Protein AF-A0A969QR00-F1 (afdb_monomer_lite)

Sequence (229 aa):
MLDLYKRSQQFWQEVLCRHAGQTIAVVSHGGTNRALISTALGLPPSQFHRLQQSNCGISLLHFSQGCLKAGHLKTLNLTTPLGEALPKLKEGKQGLRLLLLPSQTTSRSIDHLAKLLQTVSIDFSLASESAAALTDCLLQYHPMTVQLQSQQKQFLLNWQRTLATTSSASSHLMTGLVVADQDDIQQVVGDAIGLGRDQHWRLQPQPGALSVLHYPVASSPVLQAFNFA

Structure (mmCIF, N/CA/C/O backbone):
data_AF-A0A969QR00-F1
#
_entry.id   AF-A0A969QR00-F1
#
loop_
_atom_site.group_PDB
_atom_site.id
_atom_site.type_symbol
_atom_site.label_atom_id
_atom_site.label_alt_id
_atom_site.label_comp_id
_atom_site.label_asym_id
_atom_site.label_entity_id
_atom_site.label_seq_id
_atom_site.pdbx_PDB_ins_code
_atom_site.Cartn_x
_atom_site.Cartn_y
_atom_site.Cartn_z
_atom_site.occupancy
_atom_site.B_iso_or_equiv
_atom_site.auth_seq_id
_atom_site.auth_comp_id
_atom_site.auth_asym_id
_atom_site.auth_atom_id
_atom_site.pdbx_PDB_model_num
ATOM 1 N N . MET A 1 1 ? -22.591 -0.118 3.099 1.00 82.00 1 MET A N 1
ATOM 2 C CA . MET A 1 1 ? -21.259 0.502 3.299 1.00 82.00 1 MET A CA 1
ATOM 3 C C . MET A 1 1 ? -21.224 1.412 4.526 1.00 82.00 1 MET A C 1
ATOM 5 O O . MET A 1 1 ? -20.375 1.190 5.372 1.00 82.00 1 MET A O 1
ATOM 9 N N . LEU A 1 2 ? -22.153 2.367 4.679 1.00 88.56 2 LEU A N 1
ATOM 10 C CA . LEU A 1 2 ? -22.218 3.245 5.864 1.00 88.56 2 LEU A CA 1
ATOM 11 C C . LEU A 1 2 ? -22.316 2.479 7.195 1.00 88.56 2 LEU A C 1
ATOM 13 O O . LEU A 1 2 ? -21.562 2.763 8.120 1.00 88.56 2 LEU A O 1
ATOM 17 N N . ASP A 1 3 ? -23.183 1.464 7.263 1.00 93.88 3 ASP A N 1
ATOM 18 C CA . ASP A 1 3 ? -23.315 0.614 8.456 1.00 93.88 3 ASP A CA 1
ATOM 19 C C . ASP A 1 3 ? -22.002 -0.104 8.818 1.00 93.88 3 ASP A C 1
ATOM 21 O O . ASP A 1 3 ? -21.587 -0.122 9.975 1.00 93.88 3 ASP A O 1
ATOM 25 N N . LEU A 1 4 ? -21.279 -0.605 7.811 1.00 94.62 4 LEU A N 1
ATOM 26 C CA . LEU A 1 4 ? -19.990 -1.267 8.010 1.00 94.62 4 LEU A CA 1
ATOM 27 C C . LEU A 1 4 ? -18.958 -0.317 8.639 1.00 94.62 4 LEU A C 1
ATOM 29 O O . LEU A 1 4 ? -18.280 -0.706 9.582 1.00 94.62 4 LEU A O 1
ATOM 33 N N . TYR A 1 5 ? -18.881 0.931 8.172 1.00 96.44 5 TYR A N 1
ATOM 34 C CA . TYR A 1 5 ? -17.984 1.939 8.751 1.00 96.44 5 TYR A CA 1
ATOM 35 C C . TYR A 1 5 ? -18.384 2.326 10.175 1.00 96.44 5 TYR A C 1
ATOM 37 O O . TYR A 1 5 ? -17.519 2.435 11.042 1.00 96.44 5 TYR A O 1
ATOM 45 N N . LYS A 1 6 ? -19.687 2.474 10.445 1.00 96.12 6 LYS A N 1
ATOM 46 C CA . LYS A 1 6 ? -20.189 2.740 11.800 1.00 96.12 6 LYS A CA 1
ATOM 47 C C . LYS A 1 6 ? -19.766 1.628 12.763 1.00 96.12 6 LYS A C 1
ATOM 49 O O . LYS A 1 6 ? -19.237 1.912 13.835 1.00 96.12 6 LYS A O 1
ATOM 54 N N . ARG A 1 7 ? -19.921 0.370 12.346 1.00 96.94 7 ARG A N 1
ATOM 55 C CA . ARG A 1 7 ? -19.476 -0.800 13.111 1.00 96.94 7 ARG A CA 1
ATOM 56 C C . ARG A 1 7 ? -17.959 -0.843 13.289 1.00 96.94 7 ARG A C 1
ATOM 58 O O . ARG A 1 7 ? -17.495 -1.132 14.385 1.00 96.94 7 ARG A O 1
ATOM 65 N N . SER A 1 8 ? -17.182 -0.526 12.253 1.00 97.00 8 SER A N 1
ATOM 66 C CA . SER A 1 8 ? -15.718 -0.438 12.349 1.00 97.00 8 SER A CA 1
ATOM 67 C C . SER A 1 8 ? -15.264 0.638 13.339 1.00 97.00 8 SER A C 1
ATOM 69 O O . SER A 1 8 ? -14.328 0.412 14.101 1.00 97.00 8 SER A O 1
ATOM 71 N N . GLN A 1 9 ? -15.936 1.790 13.373 1.00 95.38 9 GLN A N 1
ATOM 72 C CA . GLN A 1 9 ? -15.638 2.853 14.331 1.00 95.38 9 GLN A CA 1
ATOM 73 C C . GLN A 1 9 ? -15.962 2.431 15.768 1.00 95.38 9 GLN A C 1
ATOM 75 O O . GLN A 1 9 ? -15.137 2.634 16.657 1.00 95.38 9 GLN A O 1
ATOM 80 N N . GLN A 1 10 ? -17.130 1.820 15.984 1.00 96.06 10 GLN A N 1
ATOM 81 C CA . GLN A 1 10 ? -17.528 1.288 17.291 1.00 96.06 10 GLN A CA 1
ATOM 82 C C . GLN A 1 10 ? -16.542 0.225 17.783 1.00 96.06 10 GLN A C 1
ATOM 84 O O . GLN A 1 10 ? -16.078 0.304 18.917 1.00 96.06 10 GLN A O 1
ATOM 89 N N . PHE A 1 11 ? -16.146 -0.699 16.902 1.00 96.94 11 PHE A N 1
ATOM 90 C CA . PHE A 1 11 ? -15.129 -1.705 17.196 1.00 96.94 11 PHE A CA 1
ATOM 91 C C . PHE A 1 11 ? -13.827 -1.065 17.687 1.00 96.94 11 PHE A C 1
ATOM 93 O O . PHE A 1 11 ? -13.317 -1.448 18.735 1.00 96.94 11 PHE A O 1
ATOM 100 N N . TRP A 1 12 ? -13.298 -0.058 16.981 1.00 96.12 12 TRP A N 1
ATOM 101 C CA . TRP A 1 12 ? -12.060 0.597 17.408 1.00 96.12 12 TRP A CA 1
ATOM 102 C C . TRP A 1 12 ? -12.203 1.338 18.737 1.00 96.12 12 TRP A C 1
ATOM 104 O O . TRP A 1 12 ? -11.306 1.252 19.569 1.00 96.12 12 TRP A O 1
ATOM 114 N N . GLN A 1 13 ? -13.313 2.045 18.957 1.00 93.12 13 GLN A N 1
ATOM 115 C CA . GLN A 1 13 ? -13.567 2.739 20.225 1.00 93.12 13 GLN A CA 1
ATOM 116 C C . GLN A 1 13 ? -13.577 1.768 21.406 1.00 93.12 13 GLN A C 1
ATOM 118 O O . GLN A 1 13 ? -13.012 2.051 22.455 1.00 93.12 13 GLN A O 1
ATOM 123 N N . GLU A 1 14 ? -14.184 0.604 21.220 1.00 94.06 14 GLU A N 1
ATOM 124 C CA . GLU A 1 14 ? -14.283 -0.421 22.246 1.00 94.06 14 GLU A CA 1
ATOM 125 C C . GLU A 1 14 ? -12.939 -1.125 22.497 1.00 94.06 14 GLU A C 1
ATOM 127 O O . GLU A 1 14 ? -12.481 -1.244 23.636 1.00 94.06 14 GLU A O 1
ATOM 132 N N . VAL A 1 15 ? -12.285 -1.571 21.426 1.00 95.19 15 VAL A N 1
ATOM 133 C CA . VAL A 1 15 ? -11.080 -2.399 21.499 1.00 95.19 15 VAL A CA 1
ATOM 134 C C . VAL A 1 15 ? -9.865 -1.598 21.951 1.00 95.19 15 VAL A C 1
ATOM 136 O O . VAL A 1 15 ? -9.111 -2.071 22.801 1.00 95.19 15 VAL A O 1
ATOM 139 N N . LEU A 1 16 ? -9.678 -0.378 21.439 1.00 94.31 16 LEU A N 1
ATOM 140 C CA . LEU A 1 16 ? -8.515 0.431 21.805 1.00 94.31 16 LEU A CA 1
ATOM 141 C C . LEU A 1 16 ? -8.549 0.856 23.278 1.00 94.31 16 LEU A C 1
ATOM 143 O O . LEU A 1 16 ? -7.498 0.904 23.914 1.00 94.31 16 LEU A O 1
ATOM 147 N N . CYS A 1 17 ? -9.739 1.095 23.842 1.00 90.88 17 CYS A N 1
ATOM 148 C CA . CYS A 1 17 ? -9.890 1.394 25.266 1.00 90.88 17 CYS A CA 1
ATOM 149 C C . CYS A 1 17 ? -9.548 0.194 26.161 1.00 90.88 17 CYS A C 1
ATOM 151 O O . CYS A 1 17 ? -8.959 0.378 27.222 1.00 90.88 17 CYS A O 1
ATOM 153 N N . ARG A 1 18 ? -9.904 -1.031 25.755 1.00 93.00 18 ARG A N 1
ATOM 154 C CA . ARG A 1 18 ? -9.677 -2.237 26.575 1.00 93.00 18 ARG A CA 1
ATOM 155 C C . ARG A 1 18 ? -8.272 -2.815 26.459 1.00 93.00 18 ARG A C 1
ATOM 157 O O . ARG A 1 18 ? -7.806 -3.455 27.395 1.00 93.00 18 ARG A O 1
ATOM 164 N N . HIS A 1 19 ? -7.610 -2.594 25.329 1.00 92.62 19 HIS A N 1
ATOM 165 C CA . HIS A 1 19 ? -6.329 -3.220 24.995 1.00 92.62 19 HIS A CA 1
ATOM 166 C C . HIS A 1 19 ? -5.199 -2.195 24.824 1.00 92.62 19 HIS A C 1
ATOM 168 O O . HIS A 1 19 ? -4.284 -2.391 24.023 1.00 92.62 19 HIS A O 1
ATOM 174 N N . ALA A 1 20 ? -5.246 -1.084 25.565 1.00 90.00 20 ALA A N 1
ATOM 175 C CA . ALA A 1 20 ? -4.198 -0.069 25.528 1.00 90.00 20 ALA A CA 1
ATOM 176 C C . ALA A 1 20 ? -2.821 -0.679 25.863 1.00 90.00 20 ALA A C 1
ATOM 178 O O . ALA A 1 20 ? -2.657 -1.374 26.864 1.00 90.00 20 ALA A O 1
ATOM 179 N N . GLY A 1 21 ? -1.831 -0.430 24.999 1.00 89.31 21 GLY A N 1
ATOM 180 C CA . GLY A 1 21 ? -0.471 -0.968 25.140 1.00 89.31 21 GLY A CA 1
ATOM 181 C C . GLY A 1 21 ? -0.303 -2.443 24.750 1.00 89.31 21 GLY A C 1
ATOM 182 O O . GLY A 1 21 ? 0.809 -2.958 24.828 1.00 89.31 21 GLY A O 1
ATOM 183 N N . GLN A 1 22 ? -1.364 -3.125 24.312 1.00 94.19 22 GLN A N 1
ATOM 184 C CA . GLN A 1 22 ? -1.310 -4.524 23.883 1.00 94.19 22 GLN A CA 1
ATOM 185 C C . GLN A 1 22 ? -1.270 -4.644 22.354 1.00 94.19 22 GLN A C 1
ATOM 187 O O . GLN A 1 22 ? -1.702 -3.752 21.625 1.00 94.19 22 GLN A O 1
ATOM 192 N N . THR A 1 23 ? -0.786 -5.788 21.863 1.00 95.69 23 THR A N 1
ATOM 193 C CA . THR A 1 23 ? -0.934 -6.185 20.455 1.00 95.69 23 THR A CA 1
ATOM 194 C C . THR A 1 23 ? -2.141 -7.101 20.325 1.00 95.69 23 THR A C 1
ATOM 196 O O . THR A 1 23 ? -2.227 -8.115 21.014 1.00 95.69 23 THR A O 1
ATOM 199 N N . ILE A 1 24 ? -3.061 -6.757 19.428 1.00 95.25 24 ILE A N 1
ATOM 200 C CA . ILE A 1 24 ? -4.259 -7.550 19.139 1.00 95.25 24 ILE A CA 1
ATOM 201 C C . ILE A 1 24 ? -4.185 -8.119 17.723 1.00 95.25 24 ILE A C 1
ATOM 203 O O . ILE A 1 24 ? -3.723 -7.451 16.797 1.00 95.25 24 ILE A O 1
ATOM 207 N N . ALA A 1 25 ? -4.683 -9.338 17.544 1.00 97.12 25 ALA A N 1
ATOM 208 C CA . ALA A 1 25 ? -4.893 -9.925 16.229 1.00 97.12 25 ALA A CA 1
ATOM 209 C C . ALA A 1 25 ? -6.378 -9.824 15.866 1.00 97.12 25 ALA A C 1
ATOM 211 O O . ALA A 1 25 ? -7.239 -10.276 16.620 1.00 97.12 25 ALA A O 1
ATOM 212 N N . VAL A 1 26 ? -6.679 -9.237 14.707 1.00 96.94 26 VAL A N 1
ATOM 213 C CA . VAL A 1 26 ? -8.047 -9.131 14.186 1.00 96.94 26 VAL A CA 1
ATOM 214 C C . VAL A 1 26 ? -8.153 -9.970 12.922 1.00 96.94 26 VAL A C 1
ATOM 216 O O . VAL A 1 26 ? -7.413 -9.753 11.965 1.00 96.94 26 VAL A O 1
ATOM 219 N N . VAL A 1 27 ? -9.084 -10.924 12.918 1.00 96.88 27 VAL A N 1
ATOM 220 C CA . VAL A 1 27 ? -9.339 -11.812 11.780 1.00 96.88 27 VAL A CA 1
ATOM 221 C C . VAL A 1 27 ? -10.784 -11.632 11.333 1.00 96.88 27 VAL A C 1
ATOM 223 O O . VAL A 1 27 ? -11.718 -11.813 12.110 1.00 96.88 27 VAL A O 1
ATOM 226 N N . SER A 1 28 ? -10.978 -11.247 10.074 1.00 96.00 28 SER A N 1
ATOM 227 C CA . SER A 1 28 ? -12.301 -11.076 9.473 1.00 96.00 28 SER A CA 1
ATOM 228 C C . SER A 1 28 ? -12.241 -11.219 7.950 1.00 96.00 28 SER A C 1
ATOM 230 O O . SER A 1 28 ? -11.185 -11.460 7.364 1.00 96.00 28 SER A O 1
ATOM 232 N N . HIS A 1 29 ? -13.389 -11.059 7.295 1.00 94.81 29 HIS A N 1
ATOM 233 C CA . HIS A 1 29 ? -13.489 -11.035 5.840 1.00 94.81 29 HIS A CA 1
ATOM 234 C C . HIS A 1 29 ? -12.828 -9.782 5.253 1.00 94.81 29 HIS A C 1
ATOM 236 O O . HIS A 1 29 ? -12.784 -8.724 5.885 1.00 94.81 29 HIS A O 1
ATOM 242 N N . GLY A 1 30 ? -12.393 -9.865 3.991 1.00 94.75 30 GLY A N 1
ATOM 243 C CA . GLY A 1 30 ? -11.698 -8.766 3.315 1.00 94.75 30 GLY A CA 1
ATOM 244 C C . GLY A 1 30 ? -12.475 -7.444 3.308 1.00 94.75 30 GLY A C 1
ATOM 245 O O . GLY A 1 30 ? -11.874 -6.392 3.479 1.00 94.75 30 GLY A O 1
ATOM 246 N N . GLY A 1 31 ? -13.805 -7.469 3.176 1.00 95.81 31 GLY A N 1
ATOM 247 C CA . GLY A 1 31 ? -14.620 -6.249 3.260 1.00 95.81 31 GLY A CA 1
ATOM 248 C C . GLY A 1 31 ? -14.557 -5.577 4.637 1.00 95.81 31 GLY A C 1
ATOM 249 O O . GLY A 1 31 ? -14.380 -4.363 4.725 1.00 95.81 31 GLY A O 1
ATOM 250 N N . THR A 1 32 ? -14.636 -6.368 5.709 1.00 97.06 32 THR A N 1
ATOM 251 C CA . THR A 1 32 ? -14.559 -5.880 7.093 1.00 97.06 32 THR A CA 1
ATOM 252 C C . THR A 1 32 ? -13.167 -5.359 7.426 1.00 97.06 32 THR A C 1
ATOM 254 O O . THR A 1 32 ? -13.050 -4.252 7.943 1.00 97.06 32 THR A O 1
ATOM 257 N N . ASN A 1 33 ? -12.109 -6.101 7.078 1.00 97.56 33 ASN A N 1
ATOM 258 C CA . ASN A 1 33 ? -10.730 -5.653 7.299 1.00 97.56 33 ASN A CA 1
ATOM 259 C C . ASN A 1 33 ? -10.453 -4.342 6.560 1.00 97.56 33 ASN A C 1
ATOM 261 O O . ASN A 1 33 ? -9.868 -3.423 7.128 1.00 97.56 33 ASN A O 1
ATOM 265 N N . ARG A 1 34 ? -10.952 -4.217 5.323 1.00 97.50 34 ARG A N 1
ATOM 266 C CA . ARG A 1 34 ? -10.854 -2.974 4.557 1.00 97.50 34 ARG A CA 1
ATOM 267 C C . ARG A 1 34 ? -11.505 -1.807 5.292 1.00 97.50 34 ARG A C 1
ATOM 269 O O . ARG A 1 34 ? -10.858 -0.787 5.469 1.00 97.50 34 ARG A O 1
ATOM 276 N N . ALA A 1 35 ? -12.740 -1.968 5.770 1.00 97.69 35 ALA A N 1
ATOM 277 C CA . ALA A 1 35 ? -13.441 -0.919 6.511 1.00 97.69 35 ALA A CA 1
ATOM 278 C C . ALA A 1 35 ? -12.750 -0.554 7.835 1.00 97.69 35 ALA A C 1
ATOM 280 O O . ALA A 1 35 ? -12.682 0.626 8.185 1.00 97.69 35 ALA A O 1
ATOM 281 N N . LEU A 1 36 ? -12.196 -1.541 8.546 1.00 97.75 36 LEU A N 1
ATOM 282 C CA . LEU A 1 36 ? -11.417 -1.329 9.766 1.00 97.75 36 LEU A CA 1
ATOM 283 C C . LEU A 1 36 ? -10.161 -0.495 9.491 1.00 97.75 36 LEU A C 1
ATOM 285 O O . LEU A 1 36 ? -9.944 0.504 10.177 1.00 97.75 36 LEU A O 1
ATOM 289 N N . ILE A 1 37 ? -9.381 -0.856 8.469 1.00 97.69 37 ILE A N 1
ATOM 290 C CA . ILE A 1 37 ? -8.173 -0.120 8.070 1.00 97.69 37 ILE A CA 1
ATOM 291 C C . ILE A 1 37 ? -8.539 1.277 7.559 1.00 97.69 37 ILE A C 1
ATOM 293 O O . ILE A 1 37 ? -7.949 2.259 8.001 1.00 97.69 37 ILE A O 1
ATOM 297 N N . SER A 1 38 ? -9.550 1.397 6.694 1.00 96.69 38 SER A N 1
ATOM 298 C CA . SER A 1 38 ? -10.021 2.691 6.191 1.00 96.69 38 SER A CA 1
ATOM 299 C C . SER A 1 38 ? -10.454 3.620 7.325 1.00 96.69 38 SER A C 1
ATOM 301 O O . SER A 1 38 ? -10.060 4.782 7.343 1.00 96.69 38 SER A O 1
ATOM 303 N N . THR A 1 39 ? -11.198 3.107 8.307 1.00 95.94 39 THR A N 1
ATOM 304 C CA . THR A 1 39 ? -11.646 3.889 9.469 1.00 95.94 39 THR A CA 1
ATOM 305 C C . THR A 1 39 ? -10.469 4.310 10.353 1.00 95.94 39 THR A C 1
ATOM 307 O O . THR A 1 39 ? -10.430 5.450 10.808 1.00 95.94 39 THR A O 1
ATOM 310 N N . ALA A 1 40 ? -9.483 3.430 10.561 1.00 95.94 40 ALA A N 1
ATOM 311 C CA . ALA A 1 40 ? -8.261 3.754 11.301 1.00 95.94 40 ALA A CA 1
ATOM 312 C C . ALA A 1 40 ? -7.426 4.851 10.619 1.00 95.94 40 ALA A C 1
ATOM 314 O O . ALA A 1 40 ? -6.785 5.653 11.297 1.0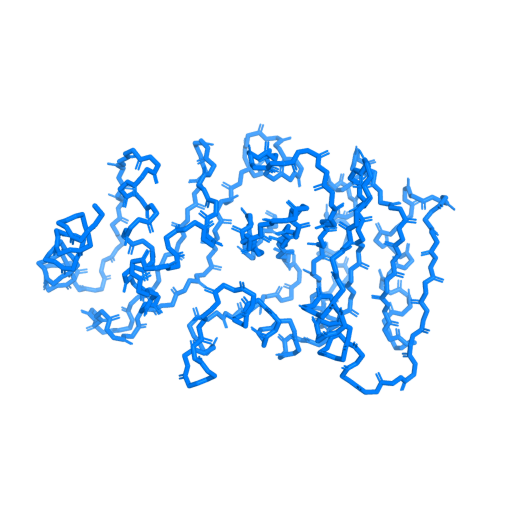0 95.94 40 ALA A O 1
ATOM 315 N N . LEU A 1 41 ? -7.469 4.902 9.285 1.00 95.94 41 LEU A N 1
ATOM 316 C CA . LEU A 1 41 ? -6.808 5.925 8.480 1.00 95.94 41 LEU A CA 1
ATOM 317 C C . LEU A 1 41 ? -7.618 7.220 8.322 1.00 95.94 41 LEU A C 1
ATOM 319 O O . LEU A 1 41 ? -7.076 8.197 7.824 1.00 95.94 41 LEU A O 1
ATOM 323 N N . GLY A 1 42 ? -8.886 7.254 8.741 1.00 93.69 42 GLY A N 1
ATOM 324 C CA . GLY A 1 42 ? -9.765 8.410 8.526 1.00 93.69 42 GLY A CA 1
ATOM 325 C C . GLY A 1 42 ? -10.327 8.521 7.104 1.00 93.69 42 GLY A C 1
ATOM 326 O O . GLY A 1 42 ? -10.892 9.553 6.749 1.00 93.69 42 GLY A O 1
ATOM 327 N N . LEU A 1 43 ? -10.213 7.467 6.290 1.00 95.12 43 LEU A N 1
ATOM 328 C CA . LEU A 1 43 ? -10.791 7.433 4.948 1.00 95.12 43 LEU A CA 1
ATOM 329 C C . LEU A 1 43 ? -12.321 7.359 5.026 1.00 95.12 43 LEU A C 1
ATOM 331 O O . LEU A 1 43 ? -12.848 6.510 5.749 1.00 95.12 43 LEU A O 1
ATOM 335 N N . PRO A 1 44 ? -13.061 8.178 4.260 1.00 94.88 44 PRO A N 1
ATOM 336 C CA . PRO A 1 44 ? -14.512 8.094 4.228 1.00 94.88 44 PRO A CA 1
ATOM 337 C C . PRO A 1 44 ? -14.989 6.865 3.427 1.00 94.88 44 PRO A C 1
ATOM 339 O O . PRO A 1 44 ? -14.243 6.324 2.605 1.00 94.88 44 PRO A O 1
ATOM 342 N N . PRO A 1 45 ? -16.259 6.449 3.589 1.00 95.38 45 PRO A N 1
ATOM 343 C CA . PRO A 1 45 ? -16.863 5.365 2.810 1.00 95.38 45 PRO A CA 1
ATOM 344 C C . PRO A 1 45 ? -16.744 5.531 1.289 1.00 95.38 45 PRO A C 1
ATOM 346 O O . PRO A 1 45 ? -16.577 4.545 0.581 1.00 95.38 45 PRO A O 1
ATOM 349 N N . SER A 1 46 ? -16.758 6.764 0.772 1.00 94.88 46 SER A N 1
ATOM 350 C CA . SER A 1 46 ? -16.565 7.034 -0.661 1.00 94.88 46 SER A CA 1
ATOM 351 C C . SER A 1 46 ? -15.206 6.566 -1.199 1.00 94.88 46 SER A C 1
ATOM 353 O O . SER A 1 46 ? -15.078 6.342 -2.397 1.00 94.88 46 SER A O 1
ATOM 355 N N . GLN A 1 47 ? -14.214 6.363 -0.325 1.00 95.06 47 GLN A N 1
ATOM 356 C CA . GLN A 1 47 ? -12.880 5.863 -0.662 1.00 95.06 47 GLN A CA 1
ATOM 357 C C . GLN A 1 47 ? -12.692 4.376 -0.325 1.00 95.06 47 GLN A C 1
ATOM 359 O O . GLN A 1 47 ? -11.567 3.878 -0.315 1.00 95.06 47 GLN A O 1
ATOM 364 N N . PHE A 1 48 ? -13.772 3.629 -0.066 1.00 94.25 48 PHE A N 1
ATOM 365 C CA . PHE A 1 48 ? -13.694 2.222 0.342 1.00 94.25 48 PHE A CA 1
ATOM 366 C C . PHE A 1 48 ? -12.888 1.347 -0.625 1.00 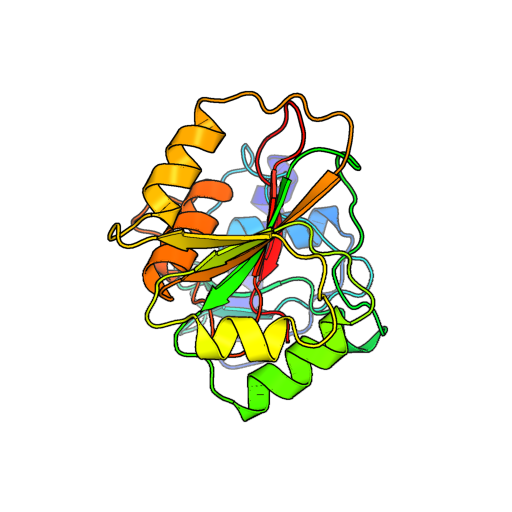94.25 48 PHE A C 1
ATOM 368 O O . PHE A 1 48 ? -12.213 0.420 -0.194 1.00 94.25 48 PHE A O 1
ATOM 375 N N . HIS A 1 49 ? -12.908 1.631 -1.927 1.00 93.88 49 HIS A N 1
ATOM 376 C CA . HIS A 1 49 ? -12.196 0.828 -2.927 1.00 93.88 49 HIS A CA 1
ATOM 377 C C . HIS A 1 49 ? -10.710 1.189 -3.091 1.00 93.88 49 HIS A C 1
ATOM 379 O O . HIS A 1 49 ? -9.992 0.475 -3.779 1.00 93.88 49 HIS A O 1
ATOM 385 N N . ARG A 1 50 ? -10.207 2.214 -2.390 1.00 95.62 50 ARG A N 1
ATOM 386 C CA . ARG A 1 50 ? -8.808 2.672 -2.490 1.00 95.62 50 ARG A CA 1
ATOM 387 C C . ARG A 1 50 ? -7.784 1.737 -1.847 1.00 95.62 50 ARG A C 1
ATOM 389 O O . ARG A 1 50 ? -6.590 1.908 -2.067 1.00 95.62 50 ARG A O 1
ATOM 396 N N . LEU A 1 51 ? -8.218 0.767 -1.042 1.00 96.31 51 LEU A N 1
ATOM 397 C CA . LEU A 1 51 ? -7.339 -0.198 -0.379 1.00 96.31 51 LEU A CA 1
ATOM 398 C C . LEU A 1 51 ? -7.640 -1.617 -0.858 1.00 96.31 51 LEU A C 1
ATOM 400 O O . LEU A 1 51 ? -8.763 -2.109 -0.716 1.00 96.31 51 LEU A O 1
ATOM 404 N N . GLN A 1 52 ? -6.623 -2.322 -1.350 1.00 95.56 52 GLN A N 1
ATOM 405 C CA . GLN A 1 52 ? -6.742 -3.753 -1.601 1.00 95.56 52 GLN A CA 1
ATOM 406 C C . GLN A 1 52 ? -6.671 -4.523 -0.277 1.00 95.56 52 GLN A C 1
ATOM 408 O O . GLN A 1 52 ? -5.972 -4.136 0.658 1.00 95.56 52 GLN A O 1
ATOM 413 N N . GLN A 1 53 ? -7.361 -5.659 -0.202 1.00 95.50 53 GLN A N 1
ATOM 414 C CA . GLN A 1 53 ? -7.168 -6.647 0.861 1.00 95.50 53 GLN A CA 1
ATOM 415 C C . GLN A 1 53 ? -6.764 -7.966 0.230 1.00 95.50 53 GLN A C 1
ATOM 417 O O . GLN A 1 53 ? -7.547 -8.533 -0.537 1.00 95.50 53 GLN A O 1
ATOM 422 N N . SER A 1 54 ? -5.551 -8.428 0.512 1.00 94.81 54 SER A N 1
ATOM 423 C CA . SER A 1 54 ? -5.035 -9.715 0.049 1.00 94.81 54 SER A CA 1
ATOM 424 C C . SER A 1 54 ? -5.514 -10.841 0.958 1.00 94.81 54 SER A C 1
ATOM 426 O O . SER A 1 54 ? -5.700 -10.656 2.160 1.00 94.81 54 SER A O 1
ATOM 428 N N . ASN A 1 55 ? -5.736 -12.021 0.382 1.00 92.62 55 ASN A N 1
ATOM 429 C CA . ASN A 1 55 ? -6.043 -13.196 1.194 1.00 92.62 55 ASN A CA 1
ATOM 430 C C . ASN A 1 55 ? -4.780 -13.571 1.972 1.00 92.62 55 ASN A C 1
ATOM 432 O O . ASN A 1 55 ? -3.692 -13.500 1.405 1.00 92.62 55 ASN A O 1
ATOM 436 N N . CYS A 1 56 ? -4.925 -13.926 3.250 1.00 92.50 56 CYS A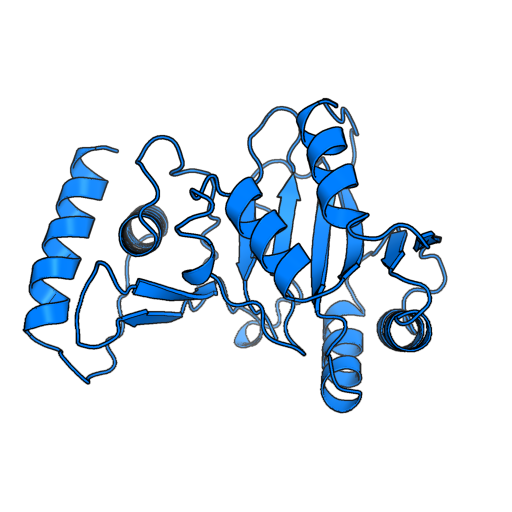 N 1
ATOM 437 C CA . CYS A 1 56 ? -3.803 -14.259 4.137 1.00 92.50 56 CYS A CA 1
ATOM 438 C C . CYS A 1 56 ? -2.746 -13.140 4.293 1.00 92.50 56 CYS A C 1
ATOM 440 O O . CYS A 1 56 ? -1.687 -13.385 4.861 1.00 92.50 56 CYS A O 1
ATOM 442 N N . GLY A 1 57 ? -3.024 -11.919 3.819 1.00 93.94 57 GLY A N 1
ATOM 443 C CA . GLY A 1 57 ? -2.127 -10.779 3.974 1.00 93.94 57 GLY A CA 1
ATOM 444 C C . GLY A 1 57 ? -2.186 -10.216 5.390 1.00 93.94 57 GLY A C 1
ATOM 445 O O . GLY A 1 57 ? -3.271 -9.977 5.922 1.00 93.94 57 GLY A O 1
ATOM 446 N N . ILE A 1 58 ? -1.023 -9.964 5.986 1.00 95.88 58 ILE A N 1
ATOM 447 C CA . ILE A 1 58 ? -0.916 -9.343 7.309 1.00 95.88 58 ILE A CA 1
ATOM 448 C C . ILE A 1 58 ? -0.848 -7.823 7.133 1.00 95.88 58 ILE A C 1
ATOM 450 O O . ILE A 1 58 ? -0.109 -7.313 6.293 1.00 95.88 58 ILE A O 1
ATOM 454 N N . SER A 1 59 ? -1.641 -7.086 7.910 1.00 97.56 59 SER A N 1
ATOM 455 C CA . SER A 1 59 ? -1.596 -5.620 7.957 1.00 97.56 59 SER A CA 1
ATOM 456 C C . SER A 1 59 ? -1.405 -5.172 9.399 1.00 97.56 59 SER A C 1
ATOM 458 O O . SER A 1 59 ? -2.051 -5.712 10.297 1.00 97.56 59 SER A O 1
ATOM 460 N N . LEU A 1 60 ? -0.532 -4.191 9.621 1.00 97.31 60 LEU A N 1
ATOM 461 C CA . LEU A 1 60 ? -0.215 -3.672 10.950 1.00 97.31 60 LEU A CA 1
ATOM 462 C C . LEU A 1 60 ? -0.676 -2.223 11.054 1.00 97.31 60 LEU A C 1
ATOM 464 O O . LEU A 1 60 ? -0.210 -1.352 10.315 1.00 97.31 60 LEU A O 1
ATOM 468 N N . LEU A 1 61 ? -1.564 -1.974 12.008 1.00 97.12 61 LEU A N 1
ATOM 469 C CA . LEU A 1 61 ? -1.959 -0.642 12.439 1.00 97.12 61 LEU A CA 1
ATOM 470 C C . LEU A 1 61 ? -1.333 -0.375 13.801 1.00 97.12 61 LEU A C 1
ATOM 472 O O . LEU A 1 61 ? -1.310 -1.256 14.659 1.00 97.12 61 LEU A O 1
ATOM 476 N N . HIS A 1 62 ? -0.858 0.846 14.008 1.00 95.38 62 HIS A N 1
ATOM 477 C CA . HIS A 1 62 ? -0.356 1.287 15.299 1.00 95.38 62 HIS A CA 1
ATOM 478 C C . HIS A 1 62 ? -1.156 2.501 15.773 1.00 95.38 62 HIS A C 1
ATOM 480 O O . HIS A 1 62 ? -1.378 3.449 15.019 1.00 95.38 62 HIS A O 1
ATOM 486 N N . PHE A 1 63 ? -1.604 2.451 17.028 1.00 94.88 63 PHE A N 1
ATOM 487 C CA . PHE A 1 63 ? -2.429 3.476 17.659 1.00 94.88 63 PHE A CA 1
ATOM 488 C C . PHE A 1 63 ? -1.710 4.009 18.893 1.00 94.88 63 PHE A C 1
ATOM 490 O O . PHE A 1 63 ? -1.745 3.392 19.961 1.00 94.88 63 PHE A O 1
ATOM 497 N N . SER A 1 64 ? -1.068 5.169 18.761 1.00 85.81 64 SER A N 1
ATOM 498 C CA . SER A 1 64 ? -0.411 5.809 19.900 1.00 85.81 64 SER A CA 1
ATOM 499 C C . SER A 1 64 ? -1.437 6.094 21.000 1.00 85.81 64 SER A C 1
ATOM 501 O O . SER A 1 64 ? -2.508 6.644 20.733 1.00 85.81 64 SER A O 1
ATOM 503 N N . GLN A 1 65 ? -1.112 5.700 22.235 1.00 79.50 65 GLN A N 1
ATOM 504 C CA . GLN A 1 65 ? -1.947 5.914 23.426 1.00 79.50 65 GLN A CA 1
ATOM 505 C C . GLN A 1 65 ? -3.374 5.330 23.323 1.00 79.50 65 GLN A C 1
ATOM 507 O O . GLN A 1 65 ? -4.289 5.826 23.973 1.00 79.50 65 GLN A O 1
ATOM 512 N N . GLY A 1 66 ? -3.598 4.305 22.489 1.00 80.06 66 GLY A N 1
ATOM 513 C CA . GLY A 1 66 ? -4.932 3.707 22.324 1.00 80.06 66 GLY A CA 1
ATOM 514 C C . GLY A 1 66 ? -5.959 4.659 21.695 1.00 80.06 66 GLY A C 1
ATOM 515 O O . GLY A 1 66 ? -7.161 4.498 21.886 1.00 80.06 66 GLY A O 1
ATOM 516 N N . CYS A 1 67 ? -5.513 5.675 20.952 1.00 85.88 67 CYS A N 1
ATOM 517 C CA . CYS A 1 67 ? -6.400 6.654 20.336 1.00 85.88 67 CYS A CA 1
ATOM 518 C C . CYS A 1 67 ? -6.617 6.355 18.848 1.00 85.88 67 CYS A C 1
ATOM 520 O O . CYS A 1 67 ? -5.671 6.360 18.060 1.00 85.88 67 CYS A O 1
ATOM 522 N N . LEU A 1 68 ? -7.879 6.191 18.428 1.00 88.25 68 LEU A N 1
ATOM 523 C CA . LEU A 1 68 ? -8.238 5.988 17.015 1.00 88.25 68 LEU A CA 1
ATOM 524 C C . LEU A 1 68 ? -7.731 7.134 16.123 1.00 88.25 68 LEU A C 1
ATOM 526 O O . LEU A 1 68 ? -7.207 6.908 15.033 1.00 88.25 68 LEU A O 1
ATOM 530 N N . LYS A 1 69 ? -7.811 8.380 16.609 1.00 86.06 69 LYS A N 1
ATOM 531 C CA . LYS A 1 69 ? -7.313 9.551 15.871 1.00 86.06 69 LYS A CA 1
ATOM 532 C C . LYS A 1 69 ? -5.795 9.517 15.662 1.00 86.06 69 LYS A C 1
ATOM 534 O O . LYS A 1 69 ? -5.331 10.200 14.760 1.00 86.06 69 LYS A O 1
ATOM 539 N N . ALA A 1 70 ? -5.056 8.709 16.423 1.00 83.00 70 ALA A N 1
ATOM 540 C CA . ALA A 1 70 ? -3.611 8.515 16.301 1.00 83.00 70 ALA A CA 1
ATOM 541 C C . ALA A 1 70 ? -3.214 7.278 15.457 1.00 83.00 70 ALA A C 1
ATOM 543 O O . ALA A 1 70 ? -2.037 6.917 15.405 1.00 83.00 70 ALA A O 1
ATOM 544 N N . GLY A 1 71 ? -4.183 6.610 14.816 1.00 92.38 71 GLY A N 1
ATOM 545 C CA . GLY A 1 71 ? -3.949 5.419 14.000 1.00 92.38 71 GLY A CA 1
ATOM 546 C C . GLY A 1 71 ? -3.105 5.688 12.753 1.00 92.38 71 GLY A C 1
ATOM 547 O O . GLY A 1 71 ? -3.444 6.546 11.939 1.00 92.38 71 GLY A O 1
ATOM 548 N N . HIS A 1 72 ? -2.034 4.926 12.570 1.00 94.44 72 HIS A N 1
ATOM 549 C CA . HIS A 1 72 ? -1.230 4.941 11.350 1.00 94.44 72 HIS A CA 1
ATOM 550 C C . HIS A 1 72 ? -0.958 3.523 10.853 1.00 94.44 72 HIS A C 1
ATOM 552 O O . HIS A 1 72 ? -0.860 2.569 11.630 1.00 94.44 72 HIS A O 1
ATOM 558 N N . LEU A 1 73 ? -0.850 3.389 9.536 1.00 97.44 73 LEU A N 1
ATOM 559 C CA . LEU A 1 73 ? -0.588 2.132 8.855 1.00 97.44 73 LEU A CA 1
ATOM 560 C C . LEU A 1 73 ? 0.919 1.902 8.788 1.00 97.44 73 LEU A C 1
ATOM 562 O O . LEU A 1 73 ? 1.654 2.678 8.180 1.00 97.44 73 LEU A O 1
ATOM 566 N N . LYS A 1 74 ? 1.373 0.824 9.425 1.00 97.06 74 LYS A N 1
ATOM 567 C CA . LYS A 1 74 ? 2.774 0.399 9.401 1.00 97.06 74 LYS A CA 1
ATOM 568 C C . LYS A 1 74 ? 3.066 -0.523 8.229 1.00 97.06 74 LYS A C 1
ATOM 570 O O . LYS A 1 74 ? 4.089 -0.333 7.589 1.00 97.06 74 LYS A O 1
ATOM 575 N N . THR A 1 75 ? 2.177 -1.470 7.935 1.00 97.31 75 THR A N 1
ATOM 576 C CA . THR A 1 75 ? 2.255 -2.316 6.734 1.00 97.31 75 THR A CA 1
ATOM 577 C C . THR A 1 75 ? 0.859 -2.709 6.263 1.00 97.31 75 THR A C 1
ATOM 579 O O . THR A 1 75 ? -0.059 -2.828 7.080 1.00 97.31 75 THR A O 1
ATOM 582 N N . LEU A 1 76 ? 0.697 -2.923 4.960 1.00 98.00 76 LEU A N 1
ATOM 583 C CA . LEU A 1 76 ? -0.531 -3.416 4.337 1.00 98.00 76 LEU A CA 1
ATOM 584 C C . LEU A 1 76 ? -0.201 -4.588 3.419 1.00 98.00 76 LEU A C 1
ATOM 586 O O . LEU A 1 76 ? 0.641 -4.452 2.534 1.00 98.00 76 LEU A O 1
ATOM 590 N N . ASN A 1 77 ? -0.950 -5.683 3.569 1.00 96.62 77 ASN A N 1
ATOM 591 C CA . ASN A 1 77 ? -0.856 -6.878 2.725 1.00 96.62 77 ASN A CA 1
ATOM 592 C C . ASN A 1 77 ? 0.561 -7.480 2.647 1.00 96.62 77 ASN A C 1
ATOM 594 O O . ASN A 1 77 ? 1.004 -7.891 1.571 1.00 96.62 77 ASN A O 1
ATOM 598 N N . LEU A 1 78 ? 1.244 -7.597 3.790 1.00 94.94 78 LEU A N 1
ATOM 599 C CA . LEU A 1 78 ? 2.456 -8.404 3.893 1.00 94.94 78 LEU A CA 1
ATOM 600 C C . LEU A 1 78 ? 2.105 -9.861 3.563 1.00 94.94 78 LEU A C 1
ATOM 602 O O . LEU A 1 78 ? 1.374 -10.524 4.300 1.00 94.94 78 LEU A O 1
ATOM 606 N N . THR A 1 79 ? 2.584 -10.316 2.410 1.00 92.88 79 THR A N 1
ATOM 607 C CA . THR A 1 79 ? 2.281 -11.626 1.807 1.00 92.88 79 THR A CA 1
ATOM 608 C C . THR A 1 79 ? 3.551 -12.404 1.455 1.00 92.88 79 THR A C 1
ATOM 610 O O . THR A 1 79 ? 3.457 -13.544 1.007 1.00 92.88 79 THR A O 1
ATOM 613 N N . THR A 1 80 ? 4.734 -11.846 1.744 1.00 88.44 80 THR A N 1
ATOM 614 C CA . THR A 1 80 ? 6.035 -12.496 1.531 1.00 88.44 80 THR A CA 1
ATOM 615 C C . THR A 1 80 ? 6.159 -13.872 2.204 1.00 88.44 80 THR A C 1
ATOM 617 O O . THR A 1 80 ? 6.700 -14.769 1.556 1.00 88.44 80 THR A O 1
ATOM 620 N N . PRO A 1 81 ? 5.578 -14.155 3.398 1.00 89.62 81 PRO A N 1
ATOM 621 C CA . PRO A 1 81 ? 5.609 -15.510 3.967 1.00 89.62 81 PRO A CA 1
ATOM 622 C C . PRO A 1 81 ? 4.861 -16.570 3.143 1.00 89.62 81 PRO A C 1
ATOM 624 O O . PRO A 1 81 ? 5.060 -17.761 3.358 1.00 89.62 81 PRO A O 1
ATOM 627 N N . LEU A 1 82 ? 3.998 -16.157 2.207 1.00 89.12 82 LEU A N 1
ATOM 628 C CA . LEU A 1 82 ? 3.292 -17.047 1.277 1.00 89.12 82 LEU A CA 1
ATOM 629 C C . LEU A 1 82 ? 4.085 -17.290 -0.019 1.00 89.12 82 LEU A C 1
ATOM 631 O O . LEU A 1 82 ? 3.585 -17.959 -0.920 1.00 89.12 82 LEU A O 1
ATOM 635 N N . GLY A 1 83 ? 5.286 -16.714 -0.142 1.00 88.69 83 GLY A N 1
ATOM 636 C CA . GLY A 1 83 ? 6.090 -16.747 -1.364 1.00 88.69 83 GLY A CA 1
ATOM 637 C C . GLY A 1 83 ? 5.581 -15.821 -2.473 1.00 88.69 83 GLY A C 1
ATOM 638 O O . GLY A 1 83 ? 6.027 -15.934 -3.612 1.00 88.69 83 GLY A O 1
ATOM 639 N N . GLU A 1 84 ? 4.641 -14.914 -2.181 1.00 90.38 84 GLU A N 1
ATOM 640 C CA . GLU A 1 84 ? 4.174 -13.926 -3.157 1.00 90.38 84 GLU A CA 1
ATOM 641 C C . GLU A 1 84 ? 5.165 -12.754 -3.240 1.00 90.38 84 GLU A C 1
ATOM 643 O O . GLU A 1 84 ? 5.392 -12.055 -2.255 1.00 90.38 84 GLU A O 1
ATOM 648 N N . ALA A 1 85 ? 5.724 -12.515 -4.431 1.00 91.50 85 ALA A N 1
ATOM 649 C CA . ALA A 1 85 ? 6.626 -11.387 -4.687 1.00 91.50 85 ALA A CA 1
ATOM 650 C C . ALA A 1 85 ? 5.912 -10.030 -4.668 1.00 91.50 85 ALA A C 1
ATOM 652 O O . ALA A 1 85 ? 6.502 -9.016 -4.318 1.00 91.50 85 ALA A O 1
ATOM 653 N N . LEU A 1 86 ? 4.638 -10.007 -5.065 1.00 92.25 86 LEU A N 1
ATOM 654 C CA . LEU A 1 86 ? 3.759 -8.845 -5.014 1.00 92.25 86 LEU A CA 1
ATOM 655 C C . LEU A 1 86 ? 2.321 -9.318 -4.768 1.00 92.25 86 LEU A C 1
ATOM 657 O O . LEU A 1 86 ? 1.956 -10.399 -5.239 1.00 92.25 86 LEU A O 1
ATOM 661 N N . PRO A 1 87 ? 1.456 -8.490 -4.152 1.00 90.69 87 PRO A N 1
ATOM 662 C CA . PRO A 1 87 ? 0.038 -8.806 -4.032 1.00 90.69 87 PRO A CA 1
ATOM 663 C C . PRO A 1 87 ? -0.587 -9.140 -5.389 1.00 90.69 87 PRO A C 1
ATOM 665 O O . PRO A 1 87 ? -0.343 -8.448 -6.382 1.00 90.69 87 PRO A O 1
ATOM 668 N N . LYS A 1 88 ? -1.455 -10.150 -5.448 1.00 89.38 88 LYS A N 1
ATOM 669 C CA . LYS A 1 88 ? -2.213 -10.453 -6.674 1.00 89.38 88 LYS A CA 1
ATOM 670 C C . LYS A 1 88 ? -3.094 -9.269 -7.084 1.00 89.38 88 LYS A C 1
ATOM 672 O O . LYS A 1 88 ? -3.772 -8.680 -6.242 1.00 89.38 88 LYS A O 1
ATOM 677 N N . LEU A 1 89 ? -3.123 -8.948 -8.378 1.00 86.56 89 LEU A N 1
ATOM 678 C CA . LEU A 1 89 ? -4.038 -7.946 -8.935 1.00 86.56 89 LEU A CA 1
ATOM 679 C C . LEU A 1 89 ? -5.483 -8.438 -8.814 1.00 86.56 89 LEU A C 1
ATOM 681 O O . LEU A 1 89 ? -5.800 -9.540 -9.266 1.00 86.56 89 LEU A O 1
ATOM 685 N N . LYS A 1 90 ? -6.346 -7.629 -8.190 1.00 80.56 90 LYS A N 1
ATOM 686 C CA . LYS A 1 90 ? -7.775 -7.939 -8.017 1.00 80.56 90 LYS A CA 1
ATOM 687 C C . LYS A 1 90 ? -8.674 -7.112 -8.935 1.00 80.56 90 LYS A C 1
ATOM 689 O O . LYS A 1 90 ? -9.553 -7.677 -9.576 1.00 80.56 90 LYS A O 1
ATOM 694 N N . GLU A 1 91 ? -8.457 -5.802 -9.002 1.00 63.75 91 GLU A N 1
ATOM 695 C CA . GLU A 1 91 ? -9.165 -4.899 -9.920 1.00 63.75 91 GLU A CA 1
ATOM 696 C C . GLU A 1 91 ? -8.327 -4.722 -11.186 1.00 63.75 91 GLU A C 1
ATOM 698 O O . GLU A 1 91 ? -7.116 -4.626 -11.059 1.00 63.75 91 GLU A O 1
ATOM 703 N N . GLY A 1 92 ? -8.953 -4.733 -12.373 1.00 64.06 92 GLY A N 1
ATOM 704 C CA . GLY A 1 92 ? -8.343 -4.451 -13.685 1.00 64.06 92 GLY A CA 1
ATOM 705 C C . GLY A 1 92 ? -6.930 -5.012 -13.904 1.00 64.06 92 GLY A C 1
ATOM 706 O O . GLY A 1 92 ? -5.948 -4.421 -13.478 1.00 64.06 92 GLY A O 1
ATOM 707 N N . LYS A 1 93 ? -6.764 -6.101 -14.666 1.00 77.19 93 LYS A N 1
ATOM 708 C CA . LYS A 1 93 ? -5.425 -6.624 -15.046 1.00 77.19 93 LYS A CA 1
ATOM 709 C C . LYS A 1 93 ? -4.701 -5.745 -16.089 1.00 77.19 93 LYS A C 1
ATOM 711 O O . LYS A 1 93 ? -3.971 -6.251 -16.933 1.00 77.19 93 LYS A O 1
ATOM 716 N N . GLN A 1 94 ? -4.972 -4.447 -16.067 1.00 87.62 94 GLN A N 1
ATOM 717 C CA . GLN A 1 94 ? -4.583 -3.428 -17.033 1.00 87.62 94 GLN A CA 1
ATOM 718 C C . GLN A 1 94 ? -4.288 -2.121 -16.290 1.00 87.62 94 GLN A C 1
ATOM 720 O O . GLN A 1 94 ? -4.608 -1.975 -15.105 1.00 87.62 94 GLN A O 1
ATOM 725 N N . GLY A 1 95 ? -3.711 -1.155 -16.997 1.00 90.25 95 GLY A N 1
ATOM 726 C CA . GLY A 1 95 ? -3.337 0.138 -16.434 1.00 90.25 95 GLY A CA 1
ATOM 727 C C . GLY A 1 95 ? -1.900 0.136 -15.927 1.00 90.25 95 GLY A C 1
ATOM 728 O O . GLY A 1 95 ? -1.044 -0.557 -16.473 1.00 90.25 95 GLY A O 1
ATOM 729 N N . LEU A 1 96 ? -1.626 0.930 -14.898 1.00 92.31 96 LEU A N 1
ATOM 730 C CA . LEU A 1 96 ? -0.268 1.200 -14.434 1.00 92.31 96 LEU A CA 1
ATOM 731 C C . LEU A 1 96 ? -0.074 0.731 -12.995 1.00 92.31 96 LEU A C 1
ATOM 733 O O . LEU A 1 96 ? -0.835 1.097 -12.105 1.00 92.31 96 LEU A O 1
ATOM 737 N N . ARG A 1 97 ? 0.969 -0.051 -12.742 1.00 94.69 97 ARG A N 1
ATOM 738 C CA . ARG A 1 97 ? 1.352 -0.523 -11.415 1.00 94.69 97 ARG A CA 1
ATOM 739 C C . ARG A 1 97 ? 2.701 0.062 -11.034 1.00 94.69 97 ARG A C 1
ATOM 741 O O . ARG A 1 97 ? 3.671 -0.128 -11.750 1.00 94.69 97 ARG A O 1
ATOM 748 N N . LEU A 1 98 ? 2.766 0.757 -9.908 1.00 96.12 98 LEU A N 1
ATOM 749 C CA . LEU A 1 98 ? 3.984 1.389 -9.417 1.00 96.12 98 LEU A CA 1
ATOM 750 C C . LEU A 1 98 ? 4.513 0.660 -8.197 1.00 96.12 98 LEU A C 1
ATOM 752 O O . LEU A 1 98 ? 3.781 0.476 -7.225 1.00 96.12 98 LEU A O 1
ATOM 756 N N . LEU A 1 99 ? 5.789 0.298 -8.253 1.00 97.38 99 LEU A N 1
ATOM 757 C CA . LEU A 1 99 ? 6.578 -0.178 -7.126 1.00 97.38 99 LEU A CA 1
ATOM 758 C C . LEU A 1 99 ? 7.391 1.012 -6.618 1.00 97.38 99 LEU A C 1
ATOM 760 O O . LEU A 1 99 ? 8.309 1.463 -7.290 1.00 97.38 99 LEU A O 1
ATOM 764 N N . LEU A 1 100 ? 7.015 1.562 -5.471 1.00 97.38 100 LEU A N 1
ATOM 765 C CA . LEU A 1 100 ? 7.629 2.754 -4.895 1.00 97.38 100 LEU A CA 1
ATOM 766 C C . LEU A 1 100 ? 8.647 2.338 -3.833 1.00 97.38 100 LEU A C 1
ATOM 768 O O . LEU A 1 100 ? 8.272 1.667 -2.868 1.00 97.38 100 LEU A O 1
ATOM 772 N N . LEU A 1 101 ? 9.901 2.761 -3.987 1.00 96.81 101 LEU A N 1
ATOM 773 C CA . LEU A 1 101 ? 10.987 2.495 -3.048 1.00 96.81 101 LEU A CA 1
ATOM 774 C C . LEU A 1 101 ? 11.619 3.808 -2.561 1.00 96.81 101 LEU A C 1
ATOM 776 O O . LEU A 1 101 ? 12.040 4.615 -3.393 1.00 96.81 101 LEU A O 1
ATOM 780 N N . PRO A 1 102 ? 11.748 4.028 -1.240 1.00 95.69 102 PRO A N 1
ATOM 781 C CA . PRO A 1 102 ? 12.471 5.188 -0.733 1.00 95.69 102 PRO A CA 1
ATOM 782 C C . PRO A 1 102 ? 13.950 5.186 -1.148 1.00 95.69 102 PRO A C 1
ATOM 784 O O . PRO A 1 102 ? 14.646 4.177 -0.998 1.00 95.69 102 PRO A O 1
ATOM 787 N N . SER A 1 103 ? 14.450 6.329 -1.614 1.00 93.31 103 SER A N 1
ATOM 788 C CA . SER A 1 103 ? 15.849 6.549 -2.017 1.00 93.31 103 SER A CA 1
ATOM 789 C C . SER A 1 103 ? 16.842 6.335 -0.866 1.00 93.31 103 SER A C 1
ATOM 791 O O . SER A 1 103 ? 17.992 5.977 -1.095 1.00 93.31 103 SER A O 1
ATOM 793 N N . GLN A 1 104 ? 16.383 6.467 0.382 1.00 92.19 104 GLN A N 1
ATOM 794 C CA . GLN A 1 104 ? 17.157 6.252 1.610 1.00 92.19 104 GLN A CA 1
ATOM 795 C C . GLN A 1 104 ? 17.428 4.762 1.921 1.00 92.19 104 GLN A C 1
ATOM 797 O O . GLN A 1 104 ? 17.872 4.422 3.020 1.00 92.19 104 GLN A O 1
ATOM 802 N N . THR A 1 105 ? 17.122 3.848 0.996 1.00 90.12 105 THR A N 1
ATOM 803 C CA . THR A 1 105 ? 17.272 2.403 1.204 1.00 90.12 105 THR A CA 1
ATOM 804 C C . THR A 1 105 ? 18.742 1.971 1.252 1.00 90.12 105 THR A C 1
ATOM 806 O O . THR A 1 105 ? 19.574 2.410 0.465 1.00 90.12 105 THR A O 1
ATOM 809 N N . THR A 1 106 ? 19.064 1.062 2.176 1.00 87.38 106 THR A N 1
ATOM 810 C CA . THR A 1 106 ? 20.420 0.524 2.375 1.00 87.38 106 THR A CA 1
ATOM 811 C C . THR A 1 106 ? 20.718 -0.665 1.459 1.00 87.38 106 THR A C 1
ATOM 813 O O . THR A 1 106 ? 19.819 -1.438 1.129 1.00 87.38 106 THR A O 1
ATOM 816 N N . SER A 1 107 ? 21.997 -0.896 1.136 1.00 83.31 107 SER A N 1
ATOM 817 C CA . SER A 1 107 ? 22.428 -1.975 0.228 1.00 83.31 107 SER A CA 1
ATOM 818 C C . SER A 1 107 ? 21.936 -3.370 0.635 1.00 83.31 107 SER A C 1
ATOM 820 O O . SER A 1 107 ? 21.471 -4.122 -0.212 1.00 83.31 107 SER A O 1
ATOM 822 N N . ARG A 1 108 ? 21.940 -3.706 1.938 1.00 83.75 108 ARG A N 1
ATOM 823 C CA . ARG A 1 108 ? 21.447 -5.012 2.428 1.00 83.75 108 ARG A CA 1
ATOM 824 C C . ARG A 1 108 ? 19.982 -5.256 2.055 1.00 83.75 108 ARG A C 1
ATOM 826 O O . ARG A 1 108 ? 19.608 -6.380 1.734 1.00 83.75 108 ARG A O 1
ATOM 833 N N . SER A 1 109 ? 19.154 -4.217 2.140 1.00 88.94 109 SER A N 1
ATOM 834 C CA . SER A 1 109 ? 17.727 -4.325 1.826 1.00 88.94 109 SER A CA 1
ATOM 835 C C . SER A 1 109 ? 17.514 -4.455 0.316 1.00 88.94 109 SER A C 1
ATOM 837 O O . SER A 1 109 ? 16.643 -5.206 -0.113 1.00 88.94 109 SER A O 1
ATOM 839 N N . ILE A 1 110 ? 18.353 -3.793 -0.490 1.00 92.50 110 ILE A N 1
ATOM 840 C CA . ILE A 1 110 ? 18.314 -3.891 -1.955 1.00 92.50 110 ILE A CA 1
ATOM 841 C C . ILE A 1 110 ? 18.543 -5.324 -2.430 1.00 92.50 110 ILE A C 1
ATOM 843 O O . ILE A 1 110 ? 17.771 -5.799 -3.256 1.00 92.50 110 ILE A O 1
ATOM 847 N N . ASP A 1 111 ? 19.521 -6.045 -1.878 1.00 91.38 111 ASP A N 1
ATOM 848 C CA . ASP A 1 111 ? 19.783 -7.433 -2.285 1.00 91.38 111 ASP A CA 1
ATOM 849 C C . ASP A 1 111 ? 18.577 -8.352 -2.048 1.00 91.38 111 ASP A C 1
ATOM 851 O O . ASP A 1 111 ? 18.293 -9.247 -2.849 1.00 91.38 111 ASP A O 1
ATOM 855 N N . HIS A 1 112 ? 17.859 -8.142 -0.939 1.00 91.38 112 HIS A N 1
ATOM 856 C CA . HIS A 1 112 ? 16.647 -8.899 -0.640 1.00 91.38 112 HIS A CA 1
ATOM 857 C C . HIS A 1 112 ? 15.522 -8.557 -1.621 1.00 91.38 112 HIS A C 1
ATOM 859 O O . HIS A 1 112 ? 14.921 -9.458 -2.206 1.00 91.38 112 HIS A O 1
ATOM 865 N N . LEU A 1 113 ? 15.290 -7.263 -1.855 1.00 94.69 113 LEU A N 1
ATOM 866 C CA . LEU A 1 113 ? 14.256 -6.787 -2.770 1.00 94.69 113 LEU A CA 1
ATOM 867 C C . LEU A 1 113 ? 14.527 -7.196 -4.224 1.00 94.69 113 LEU A C 1
ATOM 869 O O . LEU A 1 113 ? 13.598 -7.598 -4.916 1.00 94.69 113 LEU A O 1
ATOM 873 N N . ALA A 1 114 ? 15.781 -7.167 -4.682 1.00 95.31 114 ALA A N 1
ATOM 874 C CA . ALA A 1 114 ? 16.152 -7.598 -6.030 1.00 95.31 114 ALA A CA 1
ATOM 875 C C . ALA A 1 114 ? 15.809 -9.077 -6.255 1.00 95.31 114 ALA A C 1
ATOM 877 O O . ALA A 1 114 ? 15.234 -9.437 -7.281 1.00 95.31 114 ALA A O 1
ATOM 878 N N . LYS A 1 115 ? 16.093 -9.933 -5.265 1.00 93.62 115 LYS A N 1
ATOM 879 C CA . LYS A 1 115 ? 15.715 -11.354 -5.300 1.00 93.62 115 LYS A CA 1
ATOM 880 C C . LYS A 1 115 ? 14.202 -11.540 -5.259 1.00 93.62 115 LYS A C 1
ATOM 882 O O . LYS A 1 115 ? 13.668 -12.336 -6.025 1.00 93.62 115 LYS A O 1
ATOM 887 N N . LEU A 1 116 ? 13.509 -10.793 -4.400 1.00 93.50 116 LEU A N 1
ATOM 888 C CA . LEU A 1 116 ? 12.051 -10.838 -4.294 1.00 93.50 116 LEU A CA 1
ATOM 889 C C . LEU A 1 116 ? 11.378 -10.464 -5.623 1.00 93.50 116 LEU A C 1
ATOM 891 O O . LEU A 1 116 ? 10.436 -11.126 -6.050 1.00 93.50 116 LEU A O 1
ATOM 895 N N . LEU A 1 117 ? 11.895 -9.440 -6.306 1.00 95.19 117 LEU A N 1
ATOM 896 C CA . LEU A 1 117 ? 11.366 -8.936 -7.573 1.00 95.19 117 LEU A CA 1
ATOM 897 C C . LEU A 1 117 ? 11.890 -9.673 -8.811 1.00 95.19 117 LEU A C 1
ATOM 899 O O . LEU A 1 117 ? 11.437 -9.372 -9.911 1.00 95.19 117 LEU A O 1
ATOM 903 N N . GLN A 1 118 ? 12.794 -10.646 -8.675 1.00 94.94 118 GLN A N 1
ATOM 904 C CA . GLN A 1 118 ? 13.432 -11.327 -9.811 1.00 94.94 118 GLN A CA 1
ATOM 905 C C . GLN A 1 118 ? 12.423 -11.921 -10.811 1.00 94.94 118 GLN A C 1
ATOM 907 O O . GLN A 1 118 ? 12.683 -11.970 -12.009 1.00 94.94 118 GLN A O 1
ATOM 912 N N . THR A 1 119 ? 11.266 -12.376 -10.327 1.00 92.31 119 THR A N 1
ATOM 913 C CA . THR A 1 119 ? 10.207 -12.978 -11.161 1.00 92.31 119 THR A CA 1
ATOM 914 C C . THR A 1 119 ? 9.147 -11.976 -11.622 1.00 92.31 119 THR A C 1
ATOM 916 O O . THR A 1 119 ? 8.250 -12.321 -12.390 1.00 92.31 119 THR A O 1
ATOM 919 N N . VAL A 1 120 ? 9.229 -10.732 -11.152 1.00 93.81 120 VAL A N 1
ATOM 920 C CA . VAL A 1 120 ? 8.311 -9.652 -11.505 1.00 93.81 120 VAL A CA 1
ATOM 921 C C . VAL A 1 120 ? 8.810 -8.982 -12.779 1.00 93.81 120 VAL A C 1
ATOM 923 O O . VAL A 1 120 ? 9.954 -8.549 -12.847 1.00 93.81 120 VAL A O 1
ATOM 926 N N . SER A 1 121 ? 7.939 -8.855 -13.779 1.00 94.00 121 SER A N 1
ATOM 927 C CA . SER A 1 121 ? 8.217 -8.032 -14.958 1.00 94.00 121 SER A CA 1
ATOM 928 C C . SER A 1 121 ? 8.157 -6.551 -14.576 1.00 94.00 121 SER A C 1
ATOM 930 O O . SER A 1 121 ? 7.170 -6.099 -13.992 1.00 94.00 121 SER A O 1
ATOM 932 N N . ILE A 1 122 ? 9.232 -5.823 -14.873 1.00 96.69 122 ILE A N 1
ATOM 933 C CA . ILE A 1 122 ? 9.365 -4.381 -14.665 1.00 96.69 122 ILE A CA 1
ATOM 934 C C . ILE A 1 122 ? 9.659 -3.779 -16.039 1.00 96.69 122 ILE A C 1
ATOM 936 O O . ILE A 1 122 ? 10.664 -4.116 -16.659 1.00 96.69 122 ILE A O 1
ATOM 940 N N . ASP A 1 123 ? 8.755 -2.939 -16.535 1.00 95.69 123 ASP A N 1
ATOM 941 C CA . ASP A 1 123 ? 8.818 -2.396 -17.896 1.00 95.69 123 ASP A CA 1
ATOM 942 C C . ASP A 1 123 ? 9.701 -1.147 -17.960 1.00 95.69 123 ASP A C 1
ATOM 944 O O . ASP A 1 123 ? 10.433 -0.919 -18.925 1.00 95.69 123 ASP A O 1
ATOM 948 N N . PHE A 1 124 ? 9.648 -0.332 -16.908 1.00 95.69 124 PHE A N 1
ATOM 949 C CA . PHE A 1 124 ? 10.452 0.875 -16.794 1.00 95.69 124 PHE A CA 1
ATOM 950 C C . PHE A 1 124 ? 10.822 1.175 -15.345 1.00 95.69 124 PHE A C 1
ATOM 952 O O . PHE A 1 124 ? 10.168 0.720 -14.402 1.00 95.69 124 PHE A O 1
ATOM 959 N N . SER A 1 125 ? 11.853 1.992 -15.168 1.00 95.88 125 SER A N 1
ATOM 960 C CA . SER A 1 125 ? 12.181 2.608 -13.893 1.00 95.88 125 SER A CA 1
ATOM 961 C C . SER A 1 125 ? 12.221 4.124 -14.007 1.00 95.88 125 SER A C 1
ATOM 963 O O . SER A 1 125 ? 12.481 4.676 -15.076 1.00 95.88 125 SER A O 1
ATOM 965 N N . LEU A 1 126 ? 11.926 4.802 -12.903 1.00 93.75 126 LEU A N 1
ATOM 966 C CA . LEU A 1 126 ? 12.020 6.248 -12.783 1.00 93.75 126 LEU A CA 1
ATOM 967 C C . LEU A 1 126 ? 12.707 6.605 -11.467 1.00 93.75 126 LEU A C 1
ATOM 969 O O . LEU A 1 126 ? 12.204 6.283 -10.390 1.00 93.75 126 LEU A O 1
ATOM 973 N N . ALA A 1 127 ? 13.847 7.280 -11.547 1.00 92.12 127 ALA A N 1
ATOM 974 C CA . ALA A 1 127 ? 14.626 7.656 -10.375 1.00 92.12 127 ALA A CA 1
ATOM 975 C C . ALA A 1 127 ? 15.299 9.023 -10.555 1.00 92.12 127 ALA A C 1
ATOM 977 O O . ALA A 1 127 ? 15.475 9.511 -11.676 1.00 92.12 127 ALA A O 1
ATOM 978 N N . SER A 1 128 ? 15.695 9.647 -9.446 1.00 85.75 128 SER A N 1
ATOM 979 C CA . SER A 1 128 ? 16.660 10.747 -9.492 1.00 85.75 128 SER A CA 1
ATOM 980 C C . SER A 1 128 ? 18.048 10.225 -9.870 1.00 85.75 128 SER A C 1
ATOM 982 O O . SER A 1 128 ? 18.378 9.069 -9.602 1.00 85.75 128 SER A O 1
ATOM 984 N N . GLU A 1 129 ? 18.907 11.084 -10.423 1.00 81.69 129 GLU A N 1
ATOM 985 C CA . GLU A 1 129 ? 20.301 10.714 -10.735 1.00 81.69 129 GLU A CA 1
ATOM 986 C C . GLU A 1 129 ? 21.060 10.201 -9.500 1.00 81.69 129 GLU A C 1
ATOM 988 O O . GLU A 1 129 ? 21.821 9.240 -9.580 1.00 81.69 129 GLU A O 1
ATOM 993 N N . SER A 1 130 ? 20.789 10.780 -8.325 1.00 85.00 130 SER A N 1
ATOM 994 C CA . SER A 1 130 ? 21.380 10.349 -7.051 1.00 85.00 130 SER A CA 1
ATOM 995 C C . SER A 1 130 ? 21.006 8.920 -6.640 1.00 85.00 130 SER A C 1
ATOM 997 O O . SER A 1 130 ? 21.705 8.321 -5.827 1.00 85.00 130 SER A O 1
ATOM 999 N N . ALA A 1 131 ? 19.923 8.368 -7.191 1.00 88.56 131 ALA A N 1
ATOM 1000 C CA . ALA A 1 131 ? 19.434 7.025 -6.907 1.00 88.56 131 ALA A CA 1
ATOM 1001 C C . ALA A 1 131 ? 19.777 6.010 -8.017 1.00 88.56 131 ALA A C 1
ATOM 1003 O O . ALA A 1 131 ? 19.326 4.864 -7.948 1.00 88.56 131 ALA A O 1
ATOM 1004 N N . ALA A 1 132 ? 20.583 6.390 -9.018 1.00 86.81 132 ALA A N 1
ATOM 1005 C CA . ALA A 1 132 ? 20.927 5.529 -10.152 1.00 86.81 132 ALA A CA 1
ATOM 1006 C C . ALA A 1 132 ? 21.594 4.214 -9.712 1.00 86.81 132 ALA A C 1
ATOM 1008 O O . ALA A 1 132 ? 21.084 3.142 -10.013 1.00 86.81 132 ALA A O 1
ATOM 1009 N N . ALA A 1 133 ? 22.649 4.284 -8.891 1.00 89.94 133 ALA A N 1
ATOM 1010 C CA . ALA A 1 133 ? 23.365 3.090 -8.427 1.00 89.94 133 ALA A CA 1
ATOM 1011 C C . ALA A 1 133 ? 22.471 2.125 -7.624 1.00 89.94 133 ALA A C 1
ATOM 1013 O O . ALA A 1 133 ? 22.588 0.907 -7.735 1.00 89.94 133 ALA A O 1
ATOM 1014 N N . LEU A 1 134 ? 21.551 2.667 -6.820 1.00 92.00 134 LEU A N 1
ATOM 1015 C CA . LEU A 1 134 ? 20.563 1.877 -6.084 1.00 92.00 134 LEU A CA 1
ATOM 1016 C C . LEU A 1 134 ? 19.595 1.178 -7.049 1.00 92.00 134 LEU A C 1
ATOM 1018 O O . LEU A 1 134 ? 19.294 -0.003 -6.873 1.00 92.00 134 LEU A O 1
ATOM 1022 N N . THR A 1 135 ? 19.139 1.904 -8.070 1.00 93.31 135 THR A N 1
ATOM 1023 C CA . THR A 1 135 ? 18.225 1.402 -9.103 1.00 93.31 135 THR A CA 1
ATOM 1024 C C . THR A 1 135 ? 18.875 0.285 -9.921 1.00 93.31 135 THR A C 1
ATOM 1026 O O . THR A 1 135 ? 18.248 -0.754 -10.114 1.00 93.31 135 THR A O 1
ATOM 1029 N N . ASP A 1 136 ? 20.145 0.436 -10.305 1.00 93.19 136 ASP A N 1
ATOM 1030 C CA . ASP A 1 136 ? 20.901 -0.586 -11.038 1.00 93.19 136 ASP A CA 1
ATOM 1031 C C . ASP A 1 136 ? 21.039 -1.888 -10.237 1.00 93.19 136 ASP A C 1
ATOM 1033 O O . ASP A 1 136 ? 20.781 -2.972 -10.760 1.00 93.19 136 ASP A O 1
ATOM 1037 N N . CYS A 1 137 ? 21.367 -1.800 -8.942 1.00 93.38 137 CYS A N 1
ATOM 1038 C CA . CYS A 1 137 ? 21.433 -2.978 -8.072 1.00 93.38 137 CYS A CA 1
ATOM 1039 C C . CYS A 1 137 ? 20.076 -3.691 -7.952 1.00 93.38 137 CYS A C 1
ATOM 1041 O O . CYS A 1 137 ? 20.015 -4.923 -7.924 1.00 93.38 137 CYS A O 1
ATOM 1043 N N . LEU A 1 138 ? 18.979 -2.932 -7.888 1.00 94.19 138 LEU A N 1
ATOM 1044 C CA . LEU A 1 138 ? 17.633 -3.491 -7.781 1.00 94.19 138 LEU A CA 1
ATOM 1045 C C . LEU A 1 138 ? 17.180 -4.174 -9.081 1.00 94.19 138 LEU A C 1
ATOM 1047 O O . LEU A 1 138 ? 16.493 -5.193 -9.027 1.00 94.19 138 LEU A O 1
ATOM 1051 N N . LEU A 1 139 ? 17.595 -3.633 -10.230 1.00 96.19 139 LEU A N 1
ATOM 1052 C CA . LEU A 1 139 ? 17.244 -4.105 -11.573 1.00 96.19 139 LEU A CA 1
ATOM 1053 C C . LEU A 1 139 ? 18.280 -5.053 -12.187 1.00 96.19 139 LEU A C 1
ATOM 1055 O O . LEU A 1 139 ? 18.203 -5.353 -13.377 1.00 96.19 139 LEU A O 1
ATOM 1059 N N . GLN A 1 140 ? 19.225 -5.576 -11.403 1.00 95.69 140 GLN A N 1
ATOM 1060 C CA . GLN A 1 140 ? 20.263 -6.492 -11.896 1.00 95.69 140 GLN A CA 1
ATOM 1061 C C . GLN A 1 140 ? 19.706 -7.742 -12.612 1.00 95.69 140 GLN A C 1
ATOM 1063 O O . GLN A 1 140 ? 20.393 -8.340 -13.438 1.00 95.69 140 GLN A O 1
ATOM 1068 N N . TYR A 1 141 ? 18.458 -8.132 -12.320 1.00 96.00 141 TYR A N 1
ATOM 1069 C CA . TYR A 1 141 ? 17.761 -9.252 -12.962 1.00 96.00 141 TYR A CA 1
ATOM 1070 C C . TYR A 1 141 ? 16.810 -8.825 -14.095 1.00 96.00 141 TYR A C 1
ATOM 1072 O O . TYR A 1 141 ? 16.138 -9.672 -14.683 1.00 96.00 141 TYR A O 1
ATOM 1080 N N . HIS A 1 142 ? 16.762 -7.533 -14.432 1.00 96.75 142 HIS A N 1
ATOM 1081 C CA . HIS A 1 142 ? 15.786 -6.936 -15.348 1.00 96.75 142 HIS A CA 1
ATOM 1082 C C . HIS A 1 142 ? 16.463 -6.088 -16.441 1.00 96.75 142 HIS A C 1
ATOM 1084 O O . HIS A 1 142 ? 16.156 -4.900 -16.578 1.00 96.75 142 HIS A O 1
ATOM 1090 N N . PRO A 1 143 ? 17.353 -6.670 -17.272 1.00 94.06 143 PRO A N 1
ATOM 1091 C CA . PRO A 1 143 ? 18.185 -5.921 -18.223 1.00 94.06 143 PRO A CA 1
ATOM 1092 C C . PRO A 1 143 ? 17.398 -5.197 -19.327 1.00 94.06 143 PRO A C 1
ATOM 1094 O O . PRO A 1 143 ? 17.944 -4.318 -19.984 1.00 94.06 143 PRO A O 1
ATOM 1097 N N . MET A 1 144 ? 16.133 -5.568 -19.554 1.00 94.69 144 MET A N 1
ATOM 1098 C CA . MET A 1 144 ? 15.254 -4.945 -20.556 1.00 94.69 144 MET A CA 1
ATOM 1099 C C . MET A 1 144 ? 14.442 -3.764 -20.005 1.00 94.69 144 MET A C 1
ATOM 1101 O O . MET A 1 144 ? 13.678 -3.159 -20.752 1.00 94.69 144 MET A O 1
ATOM 1105 N N . THR A 1 145 ? 14.585 -3.437 -18.717 1.00 95.44 145 THR A N 1
ATOM 1106 C CA . THR A 1 145 ? 13.862 -2.318 -18.098 1.00 95.44 145 THR A CA 1
ATOM 1107 C C . THR A 1 145 ? 14.323 -0.998 -18.702 1.00 95.44 145 THR A C 1
ATOM 1109 O O . THR A 1 145 ? 15.512 -0.677 -18.666 1.00 95.44 145 THR A O 1
ATOM 1112 N N . VAL A 1 146 ? 13.389 -0.189 -19.202 1.00 94.19 146 VAL A N 1
ATOM 1113 C CA . VAL A 1 146 ? 13.706 1.168 -19.667 1.00 94.19 146 VAL A CA 1
ATOM 1114 C C . VAL A 1 146 ? 13.981 2.060 -18.459 1.00 94.19 146 VAL A C 1
ATOM 1116 O O . VAL A 1 146 ? 13.068 2.370 -17.697 1.00 94.19 146 VAL A O 1
ATOM 1119 N N . GLN A 1 147 ? 15.227 2.490 -18.279 1.00 93.00 147 GLN A N 1
ATOM 1120 C CA . GLN A 1 147 ? 15.599 3.358 -17.165 1.00 93.00 147 GLN A CA 1
ATOM 1121 C C . GLN A 1 147 ? 15.446 4.837 -17.530 1.00 93.00 147 GLN A C 1
ATOM 1123 O O . GLN A 1 147 ? 16.111 5.336 -18.438 1.00 93.00 147 GLN A O 1
ATOM 1128 N N . LEU A 1 148 ? 14.576 5.547 -16.811 1.00 89.69 148 LEU A N 1
ATOM 1129 C CA . LEU A 1 148 ? 14.352 6.983 -16.959 1.00 89.69 148 LEU A CA 1
ATOM 1130 C C . LEU A 1 148 ? 14.922 7.722 -15.747 1.00 89.69 148 LEU A C 1
ATOM 1132 O O . LEU A 1 148 ? 14.608 7.409 -14.597 1.00 89.69 148 LEU A O 1
ATOM 1136 N N . GLN A 1 149 ? 15.734 8.742 -16.005 1.00 86.56 149 GLN A N 1
ATOM 1137 C CA . GLN A 1 149 ? 16.307 9.591 -14.965 1.00 86.56 149 GLN A CA 1
ATOM 1138 C C . GLN A 1 149 ? 15.683 10.982 -15.020 1.00 86.56 149 GLN A C 1
ATOM 1140 O O . GLN A 1 149 ? 15.472 11.542 -16.097 1.00 86.56 149 GLN A O 1
ATOM 1145 N N . SER A 1 150 ? 15.377 11.542 -13.850 1.00 82.56 150 SER A N 1
ATOM 1146 C CA . SER A 1 150 ? 14.832 12.892 -13.729 1.00 82.56 150 SER A CA 1
ATOM 1147 C C . SER A 1 150 ? 15.721 13.773 -12.860 1.00 82.56 150 SER A C 1
ATOM 1149 O O . SER A 1 150 ? 16.032 13.440 -11.717 1.00 82.56 150 SER A O 1
ATOM 1151 N N . GLN A 1 151 ? 16.056 14.952 -13.383 1.00 78.50 151 GLN A N 1
ATOM 1152 C CA . GLN A 1 151 ? 16.697 16.036 -12.630 1.00 78.50 151 GLN A CA 1
ATOM 1153 C C . GLN A 1 151 ? 15.675 16.947 -11.930 1.00 78.50 151 GLN A C 1
ATOM 1155 O O . GLN A 1 151 ? 16.036 17.809 -11.127 1.00 78.50 151 GLN A O 1
ATOM 1160 N N . GLN A 1 152 ? 14.383 16.786 -12.236 1.00 75.75 152 GLN A N 1
ATOM 1161 C CA . GLN A 1 152 ? 13.340 17.610 -11.640 1.00 75.75 152 GLN A CA 1
ATOM 1162 C C . GLN A 1 152 ? 13.113 17.210 -10.183 1.00 75.75 152 GLN A C 1
ATOM 1164 O O . GLN A 1 152 ? 12.793 16.058 -9.880 1.00 75.75 152 GLN A O 1
ATOM 1169 N N . LYS A 1 153 ? 13.188 18.195 -9.283 1.00 71.94 153 LYS A N 1
ATOM 1170 C CA . LYS A 1 153 ? 12.662 18.047 -7.922 1.00 71.94 153 LYS A CA 1
ATOM 1171 C C . LYS A 1 153 ? 11.174 17.706 -7.998 1.00 71.94 153 LYS A C 1
ATOM 1173 O O . LYS A 1 153 ? 10.465 18.270 -8.831 1.00 71.94 153 LYS A O 1
ATOM 1178 N N . GLN A 1 154 ? 10.706 16.813 -7.126 1.00 77.94 154 GLN A N 1
ATOM 1179 C CA . GLN A 1 154 ? 9.293 16.421 -7.048 1.00 77.94 154 GLN A CA 1
ATOM 1180 C C . GLN A 1 154 ? 8.723 15.838 -8.355 1.00 77.94 154 GLN A C 1
ATOM 1182 O O . GLN A 1 154 ? 7.523 15.953 -8.625 1.00 77.94 154 GLN A O 1
ATOM 1187 N N . PHE A 1 155 ? 9.561 15.203 -9.184 1.00 82.62 155 PHE A N 1
ATOM 1188 C CA . PHE A 1 155 ? 9.122 14.593 -10.445 1.00 82.62 155 PHE A CA 1
ATOM 1189 C C . PHE A 1 155 ? 7.926 13.652 -10.240 1.00 82.62 155 PHE A C 1
ATOM 1191 O O . PHE A 1 155 ? 7.002 13.636 -11.053 1.00 82.62 155 PHE A O 1
ATOM 1198 N N . LEU A 1 156 ? 7.912 12.919 -9.122 1.00 82.75 156 LEU A N 1
ATOM 1199 C CA . LEU A 1 156 ? 6.872 11.952 -8.806 1.00 82.75 156 LEU A CA 1
ATOM 1200 C C . LEU A 1 156 ? 5.518 12.636 -8.562 1.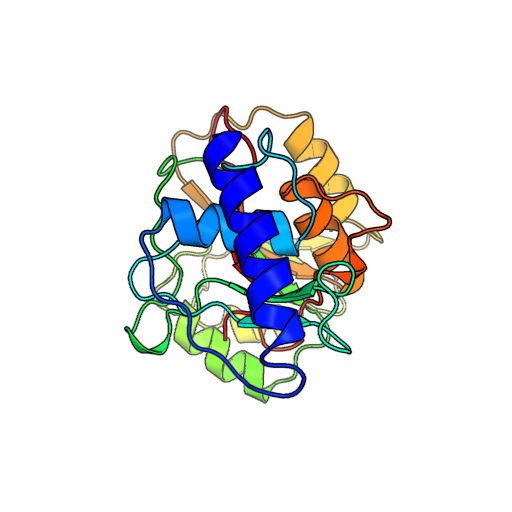00 82.75 156 LEU A C 1
ATOM 1202 O O . LEU A 1 156 ? 4.499 12.176 -9.076 1.00 82.75 156 LEU A O 1
ATOM 1206 N N . LEU A 1 157 ? 5.507 13.777 -7.863 1.00 81.56 157 LEU A N 1
ATOM 1207 C CA . LEU A 1 157 ? 4.293 14.567 -7.631 1.00 81.56 157 LEU A CA 1
ATOM 1208 C C . LEU A 1 157 ? 3.753 15.167 -8.930 1.00 81.56 157 LEU A C 1
ATOM 1210 O O . LEU A 1 157 ? 2.546 15.160 -9.169 1.00 81.56 157 LEU A O 1
ATOM 1214 N N . ASN A 1 158 ? 4.637 15.684 -9.786 1.00 80.31 158 ASN A N 1
ATOM 1215 C CA . ASN A 1 158 ? 4.235 16.223 -11.085 1.00 80.31 158 ASN A CA 1
ATOM 1216 C C . ASN A 1 158 ? 3.643 15.123 -11.970 1.00 80.31 158 ASN A C 1
ATOM 1218 O O . ASN A 1 158 ? 2.593 15.318 -12.581 1.00 80.31 158 ASN A O 1
ATOM 1222 N N . TRP A 1 159 ? 4.268 13.948 -11.978 1.00 81.19 159 TRP A N 1
ATOM 1223 C CA . TRP A 1 159 ? 3.788 12.815 -12.750 1.00 81.19 159 TRP A CA 1
ATOM 1224 C C . TRP A 1 159 ? 2.446 12.286 -12.247 1.00 81.19 159 TRP A C 1
ATOM 1226 O O . TRP A 1 159 ? 1.556 12.029 -13.054 1.00 81.19 159 TRP A O 1
ATOM 1236 N N . GLN A 1 160 ? 2.236 12.214 -10.930 1.00 81.44 160 GLN A N 1
ATOM 1237 C CA . GLN A 1 160 ? 0.940 11.838 -10.366 1.00 81.44 160 GLN A CA 1
ATOM 1238 C C . GLN A 1 160 ? -0.186 12.775 -10.822 1.00 81.44 160 GLN A C 1
ATOM 1240 O O . GLN A 1 160 ? -1.281 12.304 -11.133 1.00 81.44 160 GLN A O 1
ATOM 1245 N N . ARG A 1 161 ? 0.067 14.090 -10.902 1.00 81.12 161 ARG A N 1
ATOM 1246 C CA . ARG A 1 161 ? -0.921 15.047 -11.431 1.00 81.12 161 ARG A CA 1
ATOM 1247 C C . ARG A 1 161 ? -1.232 14.770 -12.899 1.00 81.12 161 ARG A C 1
ATOM 1249 O O . ARG A 1 161 ? -2.399 14.799 -13.273 1.00 81.12 161 ARG A O 1
ATOM 1256 N N . THR A 1 162 ? -0.223 14.438 -13.703 1.00 80.38 162 THR A N 1
ATOM 1257 C CA . THR A 1 162 ? -0.420 14.024 -15.099 1.00 80.38 162 THR A CA 1
ATOM 1258 C C . THR A 1 162 ? -1.224 12.728 -15.198 1.00 80.38 162 THR A C 1
ATOM 1260 O O . THR A 1 162 ? -2.127 12.632 -16.022 1.00 80.38 162 THR A O 1
ATOM 1263 N N . LEU A 1 163 ? -0.968 11.735 -14.343 1.00 79.56 163 LEU A N 1
ATOM 1264 C CA . LEU A 1 163 ? -1.759 10.497 -14.298 1.00 79.56 163 LEU A CA 1
ATOM 1265 C C . LEU A 1 163 ? -3.216 10.755 -13.893 1.00 79.56 163 LEU A C 1
ATOM 1267 O O . LEU A 1 163 ? -4.116 10.088 -14.386 1.00 79.56 163 LEU A O 1
ATOM 1271 N N . ALA A 1 164 ? -3.465 11.733 -13.020 1.00 71.44 164 ALA A N 1
ATOM 1272 C CA . ALA A 1 164 ? -4.821 12.114 -12.630 1.00 71.44 164 ALA A CA 1
ATOM 1273 C C . ALA A 1 164 ? -5.594 12.822 -13.759 1.00 71.44 164 ALA A C 1
ATOM 1275 O O . ALA A 1 164 ? -6.820 12.739 -13.798 1.00 71.44 164 ALA A O 1
ATOM 1276 N N . THR A 1 165 ? -4.900 13.514 -14.669 1.00 67.62 165 THR A N 1
ATOM 1277 C CA . THR A 1 165 ? -5.518 14.212 -15.811 1.00 67.62 165 THR A CA 1
ATOM 1278 C C . THR A 1 165 ? -5.569 13.369 -17.082 1.00 67.62 165 THR A C 1
ATOM 1280 O O . THR A 1 165 ? -6.348 13.674 -17.984 1.00 67.62 165 THR A O 1
ATOM 1283 N N . THR A 1 166 ? -4.775 12.302 -17.166 1.00 62.97 166 THR A N 1
ATOM 1284 C CA . THR A 1 166 ? -4.714 11.418 -18.332 1.00 62.97 166 THR A CA 1
ATOM 1285 C C . THR A 1 166 ? -5.442 10.105 -18.058 1.00 62.97 166 THR A C 1
ATOM 1287 O O . THR A 1 166 ? -5.051 9.300 -17.219 1.00 62.97 166 THR A O 1
ATOM 1290 N N . SER A 1 167 ? -6.509 9.842 -18.814 1.00 56.16 167 SER A N 1
ATOM 1291 C CA . SER A 1 167 ? -7.109 8.507 -18.863 1.00 56.16 167 SER A CA 1
ATOM 1292 C C . SER A 1 167 ? -6.181 7.589 -19.661 1.00 56.16 167 SER A C 1
ATOM 1294 O O . SER A 1 167 ? -6.313 7.472 -20.878 1.00 56.16 167 SER A O 1
ATOM 1296 N N . SER A 1 168 ? -5.216 6.959 -18.990 1.00 56.25 168 SER A N 1
ATOM 1297 C CA . SER A 1 168 ? -4.373 5.922 -19.591 1.00 56.25 168 SER A CA 1
ATOM 1298 C C . SER A 1 168 ? -5.247 4.747 -20.042 1.00 56.25 168 SER A C 1
ATOM 1300 O O . SER A 1 168 ? -5.723 3.957 -19.229 1.00 56.25 168 SER A O 1
ATOM 1302 N N . ALA A 1 169 ? -5.480 4.650 -21.351 1.00 54.88 169 ALA A N 1
ATOM 1303 C CA . ALA A 1 169 ? -6.217 3.570 -22.004 1.00 54.88 169 ALA A CA 1
ATOM 1304 C C . ALA A 1 169 ? -5.275 2.442 -22.470 1.00 54.88 169 ALA A C 1
ATOM 1306 O O . ALA A 1 169 ? -5.451 1.886 -23.554 1.00 54.88 169 ALA A O 1
ATOM 1307 N N . SER A 1 170 ? -4.237 2.121 -21.686 1.00 64.62 170 SER A N 1
ATOM 1308 C CA . SER A 1 170 ? -3.374 0.979 -22.005 1.00 64.62 170 SER A CA 1
ATOM 1309 C C . SER A 1 170 ? -4.159 -0.323 -21.849 1.00 64.62 170 SER A C 1
ATOM 1311 O O . SER A 1 170 ? -4.666 -0.631 -20.770 1.00 64.62 170 SER A O 1
ATOM 1313 N N . SER A 1 171 ? -4.223 -1.112 -22.921 1.00 71.12 171 SER A N 1
ATOM 1314 C CA . SER A 1 171 ? -4.862 -2.434 -22.940 1.00 71.12 171 SER A CA 1
ATOM 1315 C C . SER A 1 171 ? -4.083 -3.502 -22.163 1.00 71.12 171 SER A C 1
ATOM 1317 O O . SER A 1 171 ? -4.612 -4.587 -21.920 1.00 71.12 171 SER A O 1
ATOM 1319 N N . HIS A 1 172 ? -2.849 -3.198 -21.752 1.00 85.81 172 HIS A N 1
ATOM 1320 C CA . HIS A 1 172 ? -1.972 -4.085 -20.992 1.00 85.81 172 HIS A CA 1
ATOM 1321 C C . HIS A 1 172 ? -1.513 -3.412 -19.697 1.00 85.81 172 HIS A C 1
ATOM 1323 O O . HIS A 1 172 ? -1.475 -2.181 -19.591 1.00 85.81 172 HIS A O 1
ATOM 1329 N N . LEU A 1 173 ? -1.194 -4.231 -18.698 1.00 91.00 173 LEU A N 1
ATOM 1330 C CA . LEU A 1 173 ? -0.605 -3.765 -17.451 1.00 91.00 173 LEU A CA 1
ATOM 1331 C C . LEU A 1 173 ? 0.851 -3.368 -17.694 1.00 91.00 173 LEU A C 1
ATOM 1333 O O . LEU A 1 173 ? 1.631 -4.209 -18.126 1.00 91.00 173 LEU A O 1
ATOM 1337 N N . MET A 1 174 ? 1.207 -2.135 -17.350 1.00 93.00 174 MET A N 1
ATOM 1338 C CA . MET A 1 174 ? 2.600 -1.703 -17.246 1.00 93.00 174 MET A CA 1
ATOM 1339 C C . MET A 1 174 ? 3.012 -1.639 -15.778 1.00 93.00 174 MET A C 1
ATOM 1341 O O . MET A 1 174 ? 2.278 -1.083 -14.959 1.00 93.00 174 MET A O 1
ATOM 1345 N N . THR A 1 175 ? 4.179 -2.177 -15.443 1.00 95.19 175 THR A N 1
ATOM 1346 C CA . THR A 1 175 ? 4.770 -2.127 -14.104 1.00 95.19 175 THR A CA 1
ATOM 1347 C C . THR A 1 175 ? 6.013 -1.247 -14.117 1.00 95.19 175 THR A C 1
ATOM 1349 O O . THR A 1 175 ? 7.001 -1.558 -14.775 1.00 95.19 175 THR A O 1
ATOM 1352 N N . GLY A 1 176 ? 5.964 -0.145 -13.373 1.00 95.81 176 GLY A N 1
ATOM 1353 C CA . GLY A 1 176 ? 7.077 0.780 -13.197 1.00 95.81 176 GLY A CA 1
ATOM 1354 C C . GLY A 1 176 ? 7.691 0.669 -11.807 1.00 95.81 176 GLY A C 1
ATOM 1355 O O . GLY A 1 176 ? 6.969 0.643 -10.809 1.00 95.81 176 GLY A O 1
ATOM 1356 N N . LEU A 1 177 ? 9.017 0.656 -11.727 1.00 97.00 177 LEU A N 1
ATOM 1357 C CA . LEU A 1 177 ? 9.753 0.871 -10.482 1.00 97.00 177 LEU A CA 1
ATOM 1358 C C . LEU A 1 177 ? 10.031 2.369 -10.314 1.00 97.00 177 LEU A C 1
ATOM 1360 O O . LEU A 1 177 ? 10.550 3.007 -11.220 1.00 97.00 177 LEU A O 1
ATOM 1364 N N . VAL A 1 178 ? 9.735 2.941 -9.153 1.00 96.19 178 VAL A N 1
ATOM 1365 C CA . VAL A 1 178 ? 10.039 4.342 -8.857 1.00 96.19 178 VAL A CA 1
ATOM 1366 C C . VAL A 1 178 ? 10.873 4.433 -7.591 1.00 96.19 178 VAL A C 1
ATOM 1368 O O . VAL A 1 178 ? 10.438 3.980 -6.531 1.00 96.19 178 VAL A O 1
ATOM 1371 N N . VAL A 1 179 ? 12.047 5.055 -7.695 1.00 95.50 179 VAL A N 1
ATOM 1372 C CA . VAL A 1 179 ? 12.894 5.377 -6.544 1.00 95.50 179 VAL A CA 1
ATOM 1373 C C . VAL A 1 179 ? 12.837 6.878 -6.297 1.00 95.50 179 VAL A C 1
ATOM 1375 O O . VAL A 1 179 ? 13.237 7.675 -7.145 1.00 95.50 179 VAL A O 1
ATOM 1378 N N . ALA A 1 180 ? 12.304 7.272 -5.145 1.00 93.75 180 ALA A N 1
ATOM 1379 C CA . ALA A 1 180 ? 12.062 8.671 -4.799 1.00 93.75 180 ALA A CA 1
ATOM 1380 C C . ALA A 1 180 ? 12.233 8.902 -3.295 1.00 93.75 180 ALA A C 1
ATOM 1382 O O . ALA A 1 180 ? 12.322 7.949 -2.523 1.00 93.75 180 ALA A O 1
ATOM 1383 N N . ASP A 1 181 ? 12.269 10.161 -2.867 1.00 92.44 181 ASP A N 1
ATOM 1384 C CA . ASP A 1 181 ? 12.355 10.481 -1.444 1.00 92.44 181 ASP A CA 1
ATOM 1385 C C . ASP A 1 181 ? 11.123 9.995 -0.673 1.00 92.44 181 ASP A C 1
ATOM 1387 O O . ASP A 1 181 ? 9.997 9.989 -1.178 1.00 92.44 181 ASP A O 1
ATOM 1391 N N . GLN A 1 182 ? 11.344 9.590 0.580 1.00 93.94 182 GLN A N 1
ATOM 1392 C CA . GLN A 1 182 ? 10.302 9.048 1.452 1.00 93.94 182 GLN A CA 1
ATOM 1393 C C . GLN A 1 182 ? 9.070 9.965 1.553 1.00 93.94 182 GLN A C 1
ATOM 1395 O O . GLN A 1 182 ? 7.938 9.478 1.542 1.00 93.94 182 GLN A O 1
ATOM 1400 N N . ASP A 1 183 ? 9.287 11.279 1.616 1.00 93.50 183 ASP A N 1
ATOM 1401 C CA . ASP A 1 183 ? 8.220 12.277 1.734 1.00 93.50 183 ASP A CA 1
ATOM 1402 C C . ASP A 1 183 ? 7.411 12.418 0.436 1.00 93.50 183 ASP A C 1
ATOM 1404 O O . ASP A 1 183 ? 6.187 12.555 0.483 1.00 93.50 183 ASP A O 1
ATOM 1408 N N . ASP A 1 184 ? 8.062 12.309 -0.727 1.00 93.75 184 ASP A N 1
ATOM 1409 C CA . ASP A 1 184 ? 7.380 12.309 -2.025 1.00 93.75 184 ASP A CA 1
ATOM 1410 C C . ASP A 1 184 ? 6.511 11.050 -2.167 1.00 93.75 184 ASP A C 1
ATOM 1412 O O . ASP A 1 184 ? 5.354 11.130 -2.583 1.00 93.75 184 ASP A O 1
ATOM 1416 N N . ILE A 1 185 ? 7.024 9.885 -1.752 1.00 95.88 185 ILE A N 1
ATOM 1417 C CA . ILE A 1 185 ? 6.257 8.629 -1.738 1.00 95.88 185 ILE A CA 1
ATOM 1418 C C . ILE A 1 185 ? 5.068 8.728 -0.778 1.00 95.88 185 ILE A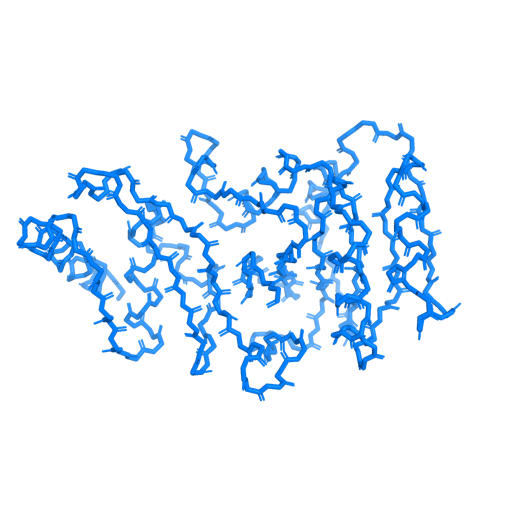 C 1
ATOM 1420 O O . ILE A 1 185 ? 3.967 8.297 -1.126 1.00 95.88 185 ILE A O 1
ATOM 1424 N N . GLN A 1 186 ? 5.260 9.300 0.415 1.00 97.12 186 GLN A N 1
ATOM 1425 C CA . GLN A 1 186 ? 4.184 9.496 1.390 1.00 97.12 186 GLN A CA 1
ATOM 1426 C C . GLN A 1 186 ? 3.057 10.342 0.793 1.00 97.12 186 GLN A C 1
ATOM 1428 O O . GLN A 1 186 ? 1.893 9.941 0.866 1.00 97.12 186 GLN A O 1
ATOM 1433 N N . GLN A 1 187 ? 3.408 11.473 0.175 1.00 95.81 187 GLN A N 1
ATOM 1434 C CA . GLN A 1 187 ? 2.443 12.358 -0.471 1.00 95.81 187 GLN A CA 1
ATOM 1435 C C . GLN A 1 187 ? 1.692 11.638 -1.590 1.00 95.81 187 GLN A C 1
ATOM 1437 O O . GLN A 1 187 ? 0.464 11.676 -1.632 1.00 95.81 187 GLN A O 1
ATOM 1442 N N . VAL A 1 188 ? 2.409 10.908 -2.447 1.00 95.50 188 VAL A N 1
ATOM 1443 C CA . VAL A 1 188 ? 1.812 10.209 -3.590 1.00 95.50 188 VAL A CA 1
ATOM 1444 C C . VAL A 1 188 ? 0.849 9.124 -3.147 1.00 95.50 188 VAL A C 1
ATOM 1446 O O . VAL A 1 188 ? -0.272 9.060 -3.651 1.00 95.50 188 VAL A O 1
ATOM 1449 N N . VAL A 1 189 ? 1.242 8.295 -2.177 1.00 97.25 189 VAL A N 1
ATOM 1450 C CA . VAL A 1 189 ? 0.367 7.251 -1.634 1.00 97.25 189 VAL A CA 1
ATOM 1451 C C . VAL A 1 189 ? -0.841 7.870 -0.932 1.00 97.25 189 VAL A C 1
ATOM 1453 O O . VAL A 1 189 ? -1.962 7.420 -1.168 1.00 97.25 189 VAL A O 1
ATOM 1456 N N . GLY A 1 190 ? -0.634 8.904 -0.111 1.00 97.00 190 GLY A N 1
ATOM 1457 C CA . GLY A 1 190 ? -1.703 9.607 0.599 1.00 97.00 190 GLY A CA 1
ATOM 1458 C C . GLY A 1 190 ? -2.742 10.201 -0.350 1.00 97.00 190 GLY A C 1
ATOM 1459 O O . GLY A 1 190 ? -3.934 9.923 -0.209 1.00 97.00 190 GLY A O 1
ATOM 1460 N N . ASP A 1 191 ? -2.291 10.937 -1.365 1.00 95.25 191 ASP A N 1
ATOM 1461 C CA . ASP A 1 191 ? -3.154 11.528 -2.389 1.00 95.25 191 ASP A CA 1
ATOM 1462 C C . ASP A 1 191 ? -3.855 10.442 -3.227 1.00 95.25 191 ASP A C 1
ATOM 1464 O O . ASP A 1 191 ? -5.052 10.540 -3.506 1.00 95.25 191 ASP A O 1
ATOM 1468 N N . ALA A 1 192 ? -3.153 9.356 -3.578 1.00 94.31 192 ALA A N 1
ATOM 1469 C CA . ALA A 1 192 ? -3.707 8.260 -4.374 1.00 94.31 192 ALA A CA 1
ATOM 1470 C C . ALA A 1 192 ? -4.870 7.541 -3.674 1.00 94.31 192 ALA A C 1
ATOM 1472 O O . ALA A 1 192 ? -5.830 7.143 -4.340 1.00 94.31 192 ALA A O 1
ATOM 1473 N N . ILE A 1 193 ? -4.819 7.402 -2.345 1.00 95.44 193 ILE A N 1
ATOM 1474 C CA . ILE A 1 193 ? -5.908 6.798 -1.563 1.00 95.44 193 ILE A CA 1
ATOM 1475 C C . ILE A 1 193 ? -6.938 7.818 -1.058 1.00 95.44 193 ILE A C 1
ATOM 1477 O O . ILE A 1 193 ? -7.921 7.427 -0.429 1.00 95.44 193 ILE A O 1
ATOM 1481 N N . GLY A 1 194 ? -6.751 9.106 -1.358 1.00 94.69 194 GLY A N 1
ATOM 1482 C CA . GLY A 1 194 ? -7.688 10.174 -1.015 1.00 94.69 194 GLY A CA 1
ATOM 1483 C C . GLY A 1 194 ? -7.616 10.647 0.439 1.00 94.69 194 GLY A C 1
ATOM 1484 O O . GLY A 1 194 ? -8.636 11.086 0.972 1.00 94.69 194 GLY A O 1
ATOM 1485 N N . LEU A 1 195 ? -6.452 10.547 1.090 1.00 95.00 195 LEU A N 1
ATOM 1486 C CA . LEU A 1 195 ? -6.212 11.201 2.378 1.00 95.00 195 LEU A CA 1
ATOM 1487 C C . LEU A 1 195 ? -6.004 12.706 2.190 1.00 95.00 195 LEU A C 1
ATOM 1489 O O . LEU A 1 195 ? -5.341 13.145 1.252 1.00 95.00 195 LEU A O 1
ATOM 1493 N N . GLY A 1 196 ? -6.519 13.496 3.135 1.00 93.56 196 GLY A N 1
ATOM 1494 C CA . GLY A 1 196 ? -6.133 14.900 3.262 1.00 93.56 196 GLY A CA 1
ATOM 1495 C C . GLY A 1 196 ? -4.643 15.026 3.584 1.00 93.56 196 GLY A C 1
ATOM 1496 O O . GLY A 1 196 ? -4.072 14.161 4.254 1.00 93.56 196 GLY A O 1
ATOM 1497 N N . ARG A 1 197 ? -4.004 16.110 3.128 1.00 91.94 197 ARG A N 1
ATOM 1498 C CA . ARG A 1 197 ? -2.568 16.359 3.365 1.00 91.94 197 ARG A CA 1
ATOM 1499 C C . ARG A 1 197 ? -2.210 16.396 4.852 1.00 91.94 197 ARG A C 1
ATOM 1501 O O . ARG A 1 197 ? -1.154 15.921 5.250 1.00 91.94 197 ARG A O 1
ATOM 1508 N N . ASP A 1 198 ? -3.121 16.888 5.686 1.00 93.62 198 ASP A N 1
ATOM 1509 C CA . ASP A 1 198 ? -3.018 16.895 7.150 1.00 93.62 198 ASP A CA 1
ATOM 1510 C C . ASP A 1 198 ? -3.049 15.488 7.778 1.00 93.62 198 ASP A C 1
ATOM 1512 O O . ASP A 1 198 ? -2.770 15.335 8.965 1.00 93.62 198 ASP A O 1
ATOM 1516 N N . GLN A 1 199 ? -3.368 14.452 6.996 1.00 94.44 199 GLN A N 1
ATOM 1517 C CA . GLN A 1 199 ? -3.448 13.055 7.427 1.00 94.44 199 GLN A CA 1
ATOM 1518 C C . GLN A 1 199 ? -2.379 12.162 6.790 1.00 94.44 199 GLN A C 1
ATOM 1520 O O . GLN A 1 199 ? -2.303 10.981 7.127 1.00 94.44 199 GLN A O 1
ATOM 1525 N N . HIS A 1 200 ? -1.521 12.695 5.914 1.00 95.94 200 HIS A N 1
ATOM 1526 C CA . HIS A 1 200 ? -0.445 11.926 5.272 1.00 95.94 200 HIS A CA 1
ATOM 1527 C C . HIS A 1 200 ? 0.529 11.307 6.281 1.00 95.94 200 HIS A C 1
ATOM 1529 O O . HIS A 1 200 ? 1.039 10.218 6.037 1.00 95.94 200 HIS A O 1
ATOM 1535 N N . TRP A 1 201 ? 0.693 11.912 7.464 1.00 94.88 201 TRP A N 1
ATOM 1536 C CA . TRP A 1 201 ? 1.490 11.356 8.568 1.00 94.88 201 TRP A CA 1
ATOM 1537 C C . TRP A 1 201 ? 1.033 9.959 9.023 1.00 94.88 201 TRP A C 1
ATOM 1539 O O . TRP A 1 201 ? 1.811 9.233 9.644 1.00 94.88 201 TRP A O 1
ATOM 1549 N N . ARG A 1 202 ? -0.211 9.558 8.710 1.00 96.00 202 ARG A N 1
ATOM 1550 C CA . ARG A 1 202 ? -0.733 8.207 8.974 1.00 96.00 202 ARG A CA 1
ATOM 1551 C C . ARG A 1 202 ? -0.085 7.127 8.108 1.00 96.00 202 ARG A C 1
ATOM 1553 O O . ARG A 1 202 ? -0.302 5.941 8.351 1.00 96.00 202 ARG A O 1
ATOM 1560 N N . LEU A 1 203 ? 0.685 7.525 7.103 1.00 97.00 203 LEU A N 1
ATOM 1561 C CA . LEU A 1 203 ? 1.477 6.669 6.235 1.00 97.00 203 LEU A CA 1
ATOM 1562 C C . LEU A 1 203 ? 2.942 7.037 6.445 1.00 97.00 203 LEU A C 1
ATOM 1564 O O . LEU A 1 203 ? 3.309 8.193 6.308 1.00 97.00 203 LEU A O 1
ATOM 1568 N N . GLN A 1 204 ? 3.804 6.084 6.776 1.00 96.06 204 GLN A N 1
ATOM 1569 C CA . GLN A 1 204 ? 5.244 6.341 6.893 1.00 96.06 204 GLN A CA 1
ATOM 1570 C C . GLN A 1 204 ? 5.998 5.326 6.040 1.00 96.06 204 GLN A C 1
ATOM 1572 O O . GLN A 1 204 ? 6.253 4.225 6.544 1.00 96.06 204 GLN A O 1
ATOM 1577 N N . PRO A 1 205 ? 6.313 5.641 4.768 1.00 96.69 205 PRO A N 1
ATOM 1578 C CA . PRO A 1 205 ? 7.117 4.757 3.934 1.00 96.69 205 PRO A CA 1
ATOM 1579 C C . PRO A 1 205 ? 8.438 4.441 4.641 1.00 96.69 205 PRO A C 1
ATOM 1581 O O . PRO A 1 205 ? 8.997 5.312 5.301 1.00 96.69 205 PRO A O 1
ATOM 1584 N N . GLN A 1 206 ? 8.900 3.196 4.574 1.00 95.69 206 GLN A N 1
ATOM 1585 C CA . GLN A 1 206 ? 10.115 2.754 5.260 1.00 95.69 206 GLN A CA 1
ATOM 1586 C C . GLN A 1 206 ? 11.218 2.454 4.243 1.00 95.69 206 GLN A C 1
ATOM 1588 O O . GLN A 1 206 ? 10.966 1.719 3.285 1.00 95.69 206 GLN A O 1
ATOM 1593 N N . PRO A 1 207 ? 12.446 2.964 4.442 1.00 94.31 207 PRO A N 1
ATOM 1594 C CA . PRO A 1 207 ? 13.589 2.552 3.640 1.00 94.31 207 PRO A CA 1
ATOM 1595 C C . PRO A 1 207 ? 13.769 1.032 3.684 1.00 94.31 207 PRO A C 1
ATOM 1597 O O . PRO A 1 207 ? 13.670 0.420 4.746 1.00 94.31 207 PRO A O 1
ATOM 1600 N N . GLY A 1 208 ? 14.023 0.418 2.529 1.00 93.44 208 GLY A N 1
ATOM 1601 C CA . GLY A 1 208 ? 14.107 -1.040 2.400 1.00 93.44 208 GLY A CA 1
ATOM 1602 C C . GLY A 1 208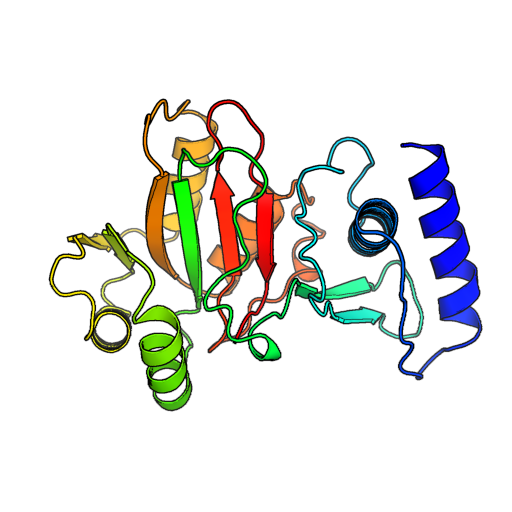 ? 12.772 -1.762 2.259 1.00 93.44 208 GLY A C 1
ATOM 1603 O O . GLY A 1 208 ? 12.781 -2.986 2.179 1.00 93.44 208 GLY A O 1
ATOM 1604 N N . ALA A 1 209 ? 11.650 -1.043 2.187 1.00 95.12 209 ALA A N 1
ATOM 1605 C CA . ALA A 1 209 ? 10.339 -1.623 1.939 1.00 95.12 209 ALA A CA 1
ATOM 1606 C C . ALA A 1 209 ? 9.639 -0.944 0.753 1.00 95.12 209 ALA A C 1
ATOM 1608 O O . ALA A 1 209 ? 9.709 0.270 0.563 1.00 95.12 209 ALA A O 1
ATOM 1609 N N . LEU A 1 210 ? 8.929 -1.743 -0.038 1.00 96.06 210 LEU A N 1
ATOM 1610 C CA . LEU A 1 210 ? 8.168 -1.310 -1.201 1.00 96.06 210 LEU A CA 1
ATOM 1611 C C . LEU A 1 210 ? 6.747 -0.900 -0.820 1.00 96.06 210 LEU A C 1
ATOM 1613 O O . LEU A 1 210 ? 6.097 -1.506 0.031 1.00 96.06 210 LEU A O 1
ATOM 1617 N N . SER A 1 211 ? 6.214 0.095 -1.513 1.00 97.88 211 SER A N 1
ATOM 1618 C CA . SER A 1 211 ? 4.773 0.353 -1.555 1.00 97.88 211 SER A CA 1
ATOM 1619 C C . SER A 1 211 ? 4.266 0.148 -2.972 1.00 97.88 211 SER A C 1
ATOM 1621 O O . SER A 1 211 ? 4.953 0.482 -3.931 1.00 97.88 211 SER A O 1
ATOM 1623 N N . VAL A 1 212 ? 3.072 -0.420 -3.120 1.00 97.38 212 VAL A N 1
ATOM 1624 C CA . VAL A 1 212 ? 2.539 -0.810 -4.427 1.00 97.38 212 VAL A CA 1
ATOM 1625 C C . VAL A 1 212 ? 1.234 -0.077 -4.686 1.00 97.38 212 VAL A C 1
ATOM 1627 O O . VAL A 1 212 ? 0.225 -0.362 -4.037 1.00 97.38 212 VAL A O 1
ATOM 1630 N N . LEU A 1 213 ? 1.244 0.836 -5.654 1.00 96.31 213 LEU A N 1
ATOM 1631 C CA . LEU A 1 213 ? 0.043 1.497 -6.161 1.00 96.31 213 LEU A CA 1
ATOM 1632 C C . LEU A 1 213 ? -0.361 0.886 -7.495 1.00 96.31 213 LEU A C 1
ATOM 1634 O O . LEU A 1 213 ? 0.478 0.606 -8.345 1.00 96.31 213 LEU A O 1
ATOM 1638 N N . HIS A 1 214 ? -1.657 0.720 -7.704 1.00 94.44 214 HIS A N 1
ATOM 1639 C CA . HIS A 1 214 ? -2.213 0.333 -8.990 1.00 94.44 214 HIS A CA 1
ATOM 1640 C C . HIS A 1 214 ? -3.214 1.389 -9.445 1.00 94.44 214 HIS A C 1
ATOM 1642 O O . HIS A 1 214 ? -4.123 1.752 -8.708 1.00 94.44 214 HIS A O 1
ATOM 1648 N N . TYR A 1 215 ? -3.014 1.893 -10.654 1.00 92.19 215 TYR A N 1
ATOM 1649 C CA . TYR A 1 215 ? -3.858 2.838 -11.368 1.00 92.19 215 TYR A CA 1
ATOM 1650 C C . TYR A 1 215 ? -4.594 2.054 -12.464 1.00 92.19 215 TYR A C 1
ATOM 1652 O O . TYR A 1 215 ? -4.088 1.943 -13.588 1.00 92.19 215 TYR A O 1
ATOM 1660 N N . PRO A 1 216 ? -5.739 1.431 -12.137 1.00 89.31 216 PRO A N 1
ATOM 1661 C CA . PRO A 1 216 ? -6.564 0.731 -13.115 1.00 89.31 216 PRO A CA 1
ATOM 1662 C C . PRO A 1 216 ? -7.127 1.689 -14.170 1.00 89.31 216 PRO A C 1
ATOM 1664 O O . PRO A 1 216 ? -7.377 2.866 -13.905 1.00 89.31 216 PRO A O 1
ATOM 1667 N N . VAL A 1 217 ? -7.398 1.162 -15.365 1.00 84.75 217 VAL A N 1
ATOM 1668 C CA . VAL A 1 217 ? -8.089 1.913 -16.423 1.00 84.75 217 VAL A CA 1
ATOM 1669 C C . VAL A 1 217 ? -9.495 2.289 -15.946 1.00 84.75 217 VAL A C 1
ATOM 1671 O O . VAL A 1 217 ? -10.233 1.432 -15.462 1.00 84.75 217 VAL A O 1
ATOM 1674 N N . ALA A 1 218 ? -9.860 3.567 -16.092 1.00 80.06 218 ALA A N 1
ATOM 1675 C CA . ALA A 1 218 ? -11.184 4.108 -15.760 1.00 80.06 218 ALA A CA 1
ATOM 1676 C C . ALA A 1 218 ? -11.664 3.857 -14.311 1.00 80.06 218 ALA A C 1
ATOM 1678 O O . ALA A 1 218 ? -12.862 3.907 -14.036 1.00 80.06 218 ALA A O 1
ATOM 1679 N N . SER A 1 219 ? -10.747 3.609 -13.372 1.00 84.56 219 SER A N 1
ATOM 1680 C CA . SER A 1 219 ? -11.062 3.491 -11.948 1.00 84.56 219 SER A CA 1
ATOM 1681 C C . SER A 1 219 ? -10.053 4.270 -11.105 1.00 84.56 219 SER A C 1
ATOM 1683 O O . SER A 1 219 ? -9.037 4.776 -11.577 1.00 84.56 219 SER A O 1
ATOM 1685 N N . SER A 1 220 ? -10.392 4.431 -9.836 1.00 89.69 220 SER A N 1
ATOM 1686 C CA . SER A 1 220 ? -9.565 5.126 -8.866 1.00 89.69 220 SER A CA 1
ATOM 1687 C C . SER A 1 220 ? -8.292 4.338 -8.531 1.00 89.69 220 SER A C 1
ATOM 1689 O O . SER A 1 220 ? -8.355 3.112 -8.454 1.00 89.69 220 SER A O 1
ATOM 1691 N N . PRO A 1 221 ? -7.159 5.013 -8.259 1.00 93.00 221 PRO A N 1
ATOM 1692 C CA . PRO A 1 221 ? -5.964 4.354 -7.750 1.00 93.00 221 PRO A CA 1
ATOM 1693 C C . PRO A 1 221 ? -6.225 3.523 -6.486 1.00 93.00 221 PRO A C 1
ATOM 1695 O O . PRO A 1 221 ? -6.983 3.929 -5.602 1.00 93.00 221 PRO A O 1
ATOM 1698 N N . VAL A 1 222 ? -5.542 2.384 -6.388 1.00 95.06 222 VAL A N 1
ATOM 1699 C CA . VAL A 1 222 ? -5.654 1.416 -5.297 1.00 95.06 222 VAL A CA 1
ATOM 1700 C C . VAL A 1 222 ? -4.278 1.150 -4.694 1.00 95.06 222 VAL A C 1
ATOM 1702 O O . VAL A 1 222 ? -3.336 0.777 -5.393 1.00 95.06 222 VAL A O 1
ATOM 1705 N N . LEU A 1 223 ? -4.164 1.276 -3.373 1.00 97.44 223 LEU A N 1
ATOM 1706 C CA . LEU A 1 223 ? -3.000 0.825 -2.618 1.00 97.44 223 LEU A CA 1
ATOM 1707 C C . LEU A 1 223 ? -3.084 -0.685 -2.399 1.00 97.44 223 LEU A C 1
ATOM 1709 O O . LEU A 1 223 ? -3.955 -1.187 -1.681 1.00 97.44 223 LEU A O 1
ATOM 1713 N N . GLN A 1 224 ? -2.183 -1.415 -3.051 1.00 96.50 224 GLN A N 1
ATOM 1714 C CA . GLN A 1 224 ? -2.138 -2.872 -3.016 1.00 96.50 224 GLN A CA 1
ATOM 1715 C C . GLN A 1 224 ? -1.298 -3.409 -1.867 1.00 96.50 224 GLN A C 1
ATOM 1717 O O . GLN A 1 224 ? -1.655 -4.430 -1.288 1.00 96.50 224 GLN A O 1
ATOM 1722 N N . ALA A 1 225 ? -0.200 -2.736 -1.544 1.00 97.06 225 ALA A N 1
ATOM 1723 C CA . ALA A 1 225 ? 0.633 -3.017 -0.385 1.00 97.06 225 ALA A CA 1
ATOM 1724 C C . ALA A 1 225 ? 1.354 -1.747 0.056 1.00 97.06 225 ALA A C 1
ATOM 1726 O O . ALA A 1 225 ? 1.557 -0.830 -0.739 1.00 97.06 225 ALA A O 1
ATOM 1727 N N . PHE A 1 226 ? 1.740 -1.703 1.322 1.00 98.19 226 PHE A N 1
ATOM 1728 C CA . PHE A 1 226 ? 2.449 -0.578 1.918 1.00 98.19 226 PHE A CA 1
ATOM 1729 C C . PHE A 1 226 ? 3.511 -1.120 2.860 1.00 98.19 226 PHE A C 1
ATOM 1731 O O . PHE A 1 226 ? 3.184 -1.992 3.663 1.00 98.19 226 PHE A O 1
ATOM 1738 N N . ASN A 1 227 ? 4.744 -0.617 2.764 1.00 96.81 227 ASN A N 1
ATOM 1739 C CA . ASN A 1 227 ? 5.906 -1.133 3.498 1.00 96.81 227 ASN A CA 1
ATOM 1740 C C . ASN A 1 227 ? 5.986 -2.666 3.468 1.00 96.81 227 ASN A C 1
ATOM 1742 O O . ASN A 1 227 ? 5.897 -3.348 4.491 1.00 96.81 227 ASN A O 1
ATOM 1746 N N . PHE A 1 228 ? 6.081 -3.180 2.253 1.00 87.12 228 PHE A N 1
ATOM 1747 C CA . PHE A 1 228 ? 6.230 -4.578 1.903 1.00 87.12 228 PHE A CA 1
ATOM 1748 C C . PHE A 1 228 ? 7.721 -4.893 1.735 1.00 87.12 228 PHE A C 1
ATOM 1750 O O . PHE A 1 228 ? 8.386 -4.252 0.924 1.00 87.12 228 PHE A O 1
ATOM 1757 N N . ALA A 1 229 ? 8.247 -5.838 2.510 1.00 79.56 229 ALA A N 1
ATOM 1758 C CA . ALA A 1 229 ? 9.641 -6.274 2.464 1.00 79.56 229 ALA A CA 1
ATOM 1759 C C . ALA A 1 229 ? 9.728 -7.790 2.645 1.00 79.56 229 ALA A C 1
ATOM 1761 O O . ALA A 1 229 ? 8.839 -8.368 3.326 1.00 79.56 229 ALA A O 1
#

Secondary structure (DSSP, 8-state):
-HHHHHHHHHHHHHHHHHSTT--------HHHHHHHHHHHHT--GGGGGGB---TT-EEEEEEGGG-GGGEEEEEEEE-GGGT-SSPPP-S-S-EEEEEEEETT--HHHHHHHHHHHTTS---EEEEEGGGHHHHHHHTTT-TT-EEEEE-STTHHHHHHHHHHHS----SSEEEEEEEE-HHHHHHHHHHHTT--GGGGGGB---TT-EEEEEE-TTS--EEEEEEE-

Radius of gyration: 17.5 Å; chains: 1; bounding box: 47×35×50 Å

pLDDT: mean 91.07, std 7.97, range [54.88, 98.19]

Foldseek 3Di:
DVVLLVVLVVVLVVCLVVQPPHDDDDDDDFQSVLSNLCQLLVHDPVLSQQAGAAVVFDWDWDAPRSDSVRIATPKGRQCVVVVQLFGDDDPAQAAEKEKEAELPADPVLLQVNLVSCLPPAAQEEEEEPSSVVSVCSSCVNPVNHHYDYDPDDLPLVVVLVVLVVDQPPTPHYHYYYYYYHQVSVLVSSCVQSPHDPVSSVSAGADHSFIWMWGDHGPDGIHTRMGRHD